Protein AF-K4A0G8-F1 (afdb_monomer_lite)

Organism: Setaria italica (NCBI:txid4555)

pLDDT: mean 72.1, std 20.85, range [24.64, 96.62]

Structure (mmCIF, N/CA/C/O backbone):
data_AF-K4A0G8-F1
#
_entry.id   AF-K4A0G8-F1
#
loop_
_atom_site.group_PDB
_atom_site.id
_atom_site.type_symbol
_atom_site.label_atom_id
_atom_site.label_alt_id
_atom_site.label_comp_id
_atom_site.label_asym_id
_atom_site.label_entity_id
_atom_site.label_seq_id
_atom_sit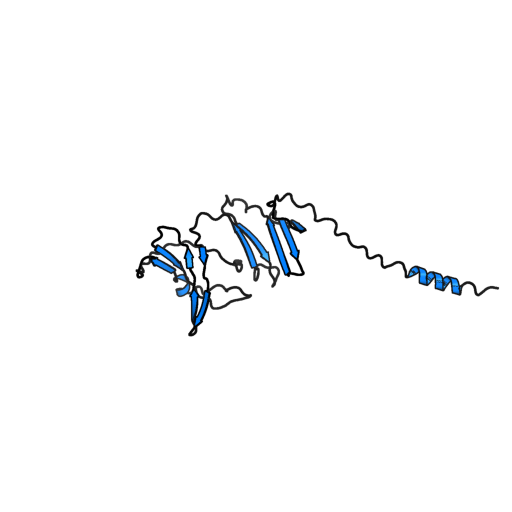e.pdbx_PDB_ins_code
_atom_site.Cartn_x
_atom_site.Cartn_y
_atom_site.Cartn_z
_atom_site.occupancy
_atom_site.B_iso_or_equiv
_atom_site.auth_seq_id
_atom_site.auth_comp_id
_atom_site.auth_asym_id
_atom_site.auth_atom_id
_atom_site.pdbx_PDB_model_num
ATOM 1 N N . MET A 1 1 ? -41.985 -62.028 53.497 1.00 41.62 1 MET A N 1
ATOM 2 C CA . MET A 1 1 ? -41.282 -62.158 52.205 1.00 41.62 1 MET A CA 1
ATOM 3 C C . MET A 1 1 ? -42.030 -61.296 51.192 1.00 41.62 1 MET A C 1
ATOM 5 O O . MET A 1 1 ? -43.176 -61.596 50.914 1.00 41.62 1 MET A O 1
ATOM 9 N N . THR A 1 2 ? -41.654 -60.037 50.952 1.00 46.12 2 THR A N 1
ATOM 10 C CA . THR A 1 2 ? -40.483 -59.527 50.198 1.00 46.12 2 THR A CA 1
ATOM 11 C C . THR A 1 2 ? -40.591 -59.761 48.693 1.00 46.12 2 THR A C 1
ATOM 13 O O . THR A 1 2 ? -40.170 -60.807 48.233 1.00 46.12 2 THR A O 1
ATOM 16 N N . GLN A 1 3 ? -41.107 -58.774 47.950 1.00 44.34 3 GLN A N 1
ATOM 17 C CA . GLN A 1 3 ? -40.590 -58.310 46.643 1.00 44.34 3 GLN A CA 1
ATOM 18 C C . GLN A 1 3 ? -41.663 -57.502 45.906 1.00 44.34 3 GLN A C 1
ATOM 20 O O . GLN A 1 3 ? -42.299 -58.022 45.015 1.00 44.34 3 GLN A O 1
ATOM 25 N N . HIS A 1 4 ? -41.861 -56.223 46.234 1.00 43.97 4 HIS A N 1
ATOM 26 C CA . HIS A 1 4 ? -42.385 -55.255 45.241 1.00 43.97 4 HIS A CA 1
ATOM 27 C C . HIS A 1 4 ? -41.923 -53.808 45.485 1.00 43.97 4 HIS A C 1
ATOM 29 O O . HIS A 1 4 ? -42.263 -52.914 44.722 1.00 43.97 4 HIS A O 1
ATOM 35 N N . ARG A 1 5 ? -41.083 -53.556 46.501 1.00 51.62 5 ARG A N 1
ATOM 36 C CA . ARG A 1 5 ? -40.577 -52.208 46.819 1.00 51.62 5 ARG A CA 1
ATOM 37 C C . ARG A 1 5 ? -39.234 -51.857 46.164 1.00 51.62 5 ARG A C 1
ATOM 39 O O . ARG A 1 5 ? -38.822 -50.709 46.236 1.00 51.62 5 ARG A O 1
ATOM 46 N N . GLY A 1 6 ? -38.563 -52.816 45.519 1.00 47.47 6 GLY A N 1
ATOM 47 C CA . GLY A 1 6 ? -37.234 -52.608 44.922 1.00 47.47 6 GLY A CA 1
ATOM 48 C C . GLY A 1 6 ? -37.245 -52.031 43.502 1.00 47.47 6 GLY A C 1
ATOM 49 O O . GLY A 1 6 ? -36.337 -51.293 43.143 1.00 47.47 6 GLY A O 1
ATOM 50 N N . ALA A 1 7 ? -38.274 -52.317 42.698 1.00 52.66 7 ALA A N 1
ATOM 51 C CA . ALA A 1 7 ? -38.277 -51.942 41.280 1.00 52.66 7 ALA A CA 1
ATOM 52 C C . ALA A 1 7 ? -38.640 -50.464 41.042 1.00 52.66 7 ALA A C 1
ATOM 54 O O . ALA A 1 7 ? -38.081 -49.824 40.155 1.00 52.66 7 ALA A O 1
ATOM 55 N N . THR A 1 8 ? -39.520 -49.885 41.863 1.00 49.72 8 THR A N 1
ATOM 56 C CA . THR A 1 8 ? -39.976 -48.493 41.697 1.00 49.72 8 THR A CA 1
ATOM 57 C C . THR A 1 8 ? -38.939 -47.466 42.165 1.00 49.72 8 THR A C 1
ATOM 59 O O . THR A 1 8 ? -38.871 -46.369 41.618 1.00 49.72 8 THR A O 1
ATOM 62 N N . LEU A 1 9 ? -38.084 -47.827 43.130 1.00 48.91 9 LEU A N 1
ATOM 63 C CA . LEU A 1 9 ? -36.983 -46.974 43.600 1.00 48.91 9 LEU A CA 1
ATOM 64 C C . LEU A 1 9 ? -35.798 -46.949 42.621 1.00 48.91 9 LEU A C 1
ATOM 66 O O . LEU A 1 9 ? -35.122 -45.929 42.514 1.00 48.91 9 LEU A O 1
ATOM 70 N N . LEU A 1 10 ? -35.572 -48.021 41.855 1.00 49.72 10 LEU A N 1
ATOM 71 C CA . LEU A 1 10 ? -34.497 -48.073 40.857 1.00 49.72 10 LEU A CA 1
ATOM 72 C C . LEU A 1 10 ? -34.813 -47.233 39.608 1.00 49.72 10 LEU A C 1
ATOM 74 O O . LEU A 1 10 ? -33.921 -46.571 39.087 1.00 49.72 10 LEU A O 1
ATOM 78 N N . LEU A 1 11 ? -36.078 -47.165 39.178 1.00 48.91 11 LEU A N 1
ATOM 79 C CA . LEU A 1 11 ? -36.490 -46.306 38.055 1.00 48.91 11 LEU A CA 1
ATOM 80 C C . LEU A 1 11 ? -36.456 -44.808 38.404 1.00 48.91 11 LEU A C 1
ATOM 82 O O . LEU A 1 11 ? -36.018 -44.004 37.584 1.00 48.91 11 LEU A O 1
ATOM 86 N N . ALA A 1 12 ? -36.828 -44.426 39.631 1.00 48.91 12 ALA A N 1
ATOM 87 C CA . ALA A 1 12 ? -36.727 -43.034 40.084 1.00 48.91 12 ALA A CA 1
ATOM 88 C C . ALA A 1 12 ? -35.265 -42.577 40.270 1.00 48.91 12 ALA A C 1
ATOM 90 O O . ALA A 1 12 ? -34.940 -41.421 40.012 1.00 48.91 12 ALA A O 1
ATOM 91 N N . SER A 1 13 ? -34.372 -43.497 40.655 1.00 49.00 13 SER A N 1
ATOM 92 C CA . SER A 1 13 ? -32.935 -43.222 40.803 1.00 49.00 13 SER A CA 1
ATOM 93 C C . SER A 1 13 ? -32.251 -43.004 39.449 1.00 49.00 13 SER A C 1
ATOM 95 O O . SER A 1 13 ? -31.423 -42.111 39.318 1.00 49.00 13 SER A O 1
ATOM 97 N N . VAL A 1 14 ? -32.628 -43.766 38.416 1.00 51.09 14 VAL A N 1
ATOM 98 C CA . VAL A 1 14 ? -32.045 -43.626 37.069 1.00 51.09 14 VAL A CA 1
ATOM 99 C C . VAL A 1 14 ? -32.525 -42.351 36.365 1.00 51.09 14 VAL A C 1
ATOM 101 O O . VAL A 1 14 ? -31.725 -41.710 35.691 1.00 51.09 14 VAL A O 1
ATOM 104 N N . LEU A 1 15 ? -33.773 -41.904 36.566 1.00 46.50 15 LEU A N 1
ATOM 105 C CA . LEU A 1 15 ? -34.248 -40.639 35.979 1.00 46.50 15 LEU A CA 1
ATOM 106 C C . LEU A 1 15 ? -33.685 -39.371 36.652 1.00 46.50 15 LEU A C 1
ATOM 108 O O . LEU A 1 15 ? -33.597 -38.340 35.991 1.00 46.50 15 LEU A O 1
ATOM 112 N N . LEU A 1 16 ? -33.255 -39.433 37.918 1.00 44.91 16 LEU A N 1
ATOM 113 C CA . LEU A 1 16 ? -32.613 -38.306 38.621 1.00 44.91 16 LEU A CA 1
ATOM 114 C C . LEU A 1 16 ? -31.095 -38.200 38.375 1.00 44.91 16 LEU A C 1
ATOM 116 O O . LEU A 1 16 ? -30.494 -37.179 38.697 1.00 44.91 16 LEU A O 1
ATOM 120 N N . LEU A 1 17 ? -30.478 -39.223 37.776 1.00 45.19 17 LEU A N 1
ATOM 121 C CA . LEU A 1 17 ? -29.054 -39.246 37.408 1.00 45.19 17 LEU A CA 1
ATOM 122 C C . LEU A 1 17 ? -28.782 -38.784 35.962 1.00 45.19 17 LEU A C 1
ATOM 124 O O . LEU A 1 17 ? -27.629 -38.572 35.599 1.00 45.19 17 LEU A O 1
ATOM 128 N N . ILE A 1 18 ? -29.822 -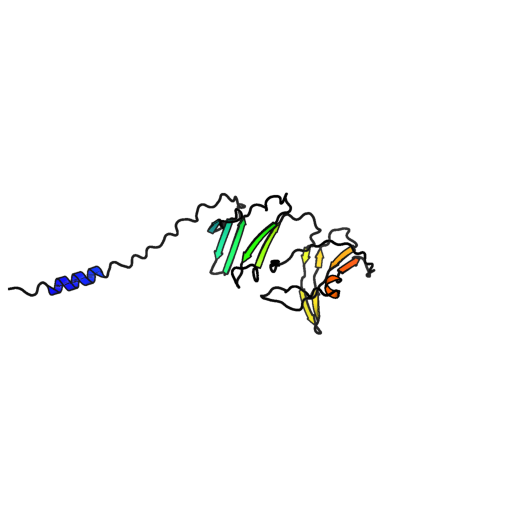38.587 35.140 1.00 48.84 18 ILE A N 1
ATOM 129 C CA . ILE A 1 18 ? -29.692 -38.125 33.741 1.00 48.84 18 ILE A CA 1
ATOM 130 C C . ILE A 1 18 ? -29.961 -36.608 33.617 1.00 48.84 18 ILE A C 1
ATOM 132 O O . ILE A 1 18 ? -29.638 -35.993 32.605 1.00 48.84 18 ILE A O 1
ATOM 136 N N . SER A 1 19 ? -30.473 -35.950 34.664 1.00 47.22 19 SER A N 1
ATOM 137 C CA . SER A 1 19 ? -30.733 -34.499 34.671 1.00 47.22 19 SER A CA 1
ATOM 138 C C . SER A 1 19 ? -29.522 -33.628 35.042 1.00 47.22 19 SER A C 1
ATOM 140 O O . SER A 1 19 ? -29.667 -32.417 35.186 1.00 47.22 19 SER A O 1
ATOM 142 N N . SER A 1 20 ? -28.328 -34.203 35.209 1.00 50.12 20 SER A N 1
ATOM 143 C CA . SER A 1 20 ? -27.148 -33.496 35.727 1.00 50.12 20 SER A CA 1
ATOM 144 C C . SER A 1 20 ? -25.956 -33.482 34.767 1.00 50.12 20 SER A C 1
ATOM 146 O O . SER A 1 20 ? -24.830 -33.719 35.197 1.00 50.12 20 SER A O 1
ATOM 148 N N . LEU A 1 21 ? -26.165 -33.203 33.473 1.00 53.59 21 LEU A N 1
ATOM 149 C CA . LEU A 1 21 ? -25.047 -32.850 32.587 1.00 53.59 21 LEU A CA 1
ATOM 150 C C . LEU A 1 21 ? -25.455 -31.988 31.383 1.00 53.59 21 LEU A C 1
ATOM 152 O O . LEU A 1 21 ? -25.216 -32.328 30.230 1.00 53.59 21 LEU A O 1
ATOM 156 N N . ALA A 1 22 ? -26.061 -30.837 31.660 1.00 51.75 22 ALA A N 1
ATOM 157 C CA . ALA A 1 22 ? -26.113 -29.735 30.700 1.00 51.75 22 ALA A CA 1
ATOM 158 C C . ALA A 1 22 ? -26.027 -28.385 31.421 1.00 51.75 22 ALA A C 1
ATOM 160 O O . ALA A 1 22 ? -26.777 -27.453 31.148 1.00 51.75 22 ALA A O 1
ATOM 161 N N . THR A 1 23 ? -25.089 -28.251 32.358 1.00 46.88 23 THR A N 1
ATOM 162 C CA . THR A 1 23 ? -24.541 -26.932 32.659 1.00 46.88 23 THR A CA 1
ATOM 163 C C . THR A 1 23 ? -23.615 -26.580 31.506 1.00 46.88 23 THR A C 1
ATOM 165 O O . THR A 1 23 ? -22.433 -26.910 31.504 1.00 46.88 23 THR A O 1
ATOM 168 N N . THR A 1 24 ? -24.155 -25.911 30.486 1.00 44.25 24 THR A N 1
ATOM 169 C CA . THR A 1 24 ? -23.336 -25.083 29.603 1.00 44.25 24 THR A CA 1
ATOM 170 C C . THR A 1 24 ? -22.635 -24.069 30.491 1.00 44.25 24 THR A C 1
ATOM 172 O O . THR A 1 24 ? -23.181 -23.013 30.813 1.00 44.25 24 THR A O 1
ATOM 175 N N . THR A 1 25 ? -21.426 -24.402 30.933 1.00 41.84 25 THR A N 1
ATOM 176 C CA . THR A 1 25 ? -20.477 -23.416 31.408 1.00 41.84 25 THR A CA 1
ATOM 177 C C . THR A 1 25 ? -20.258 -22.498 30.224 1.00 41.84 25 THR A C 1
ATOM 179 O O . THR A 1 25 ? -19.531 -22.829 29.286 1.00 41.84 25 THR A O 1
ATOM 182 N N . ARG A 1 26 ? -20.936 -21.348 30.229 1.00 47.78 26 ARG A N 1
ATOM 183 C CA . ARG A 1 26 ? -20.477 -20.202 29.464 1.00 47.78 26 ARG A CA 1
ATOM 184 C C . ARG A 1 26 ? -19.062 -19.992 29.970 1.00 47.78 26 ARG A C 1
ATOM 186 O O . ARG A 1 26 ? -18.886 -19.538 31.099 1.00 47.78 26 ARG A O 1
ATOM 193 N N . ALA A 1 27 ? -18.070 -20.402 29.183 1.00 41.34 27 ALA A N 1
ATOM 194 C CA . ALA A 1 27 ? -16.737 -19.875 29.344 1.00 41.34 27 ALA A CA 1
ATOM 195 C C . ALA A 1 27 ? -16.937 -18.365 29.248 1.00 41.34 27 ALA A C 1
ATOM 197 O O . ALA A 1 27 ? -17.187 -17.815 28.176 1.00 41.34 27 ALA A O 1
ATOM 198 N N . ALA A 1 28 ? -16.969 -17.695 30.398 1.00 45.66 28 ALA A N 1
ATOM 199 C CA . ALA A 1 28 ? -16.603 -16.307 30.418 1.00 45.66 28 ALA A CA 1
ATOM 200 C C . ALA A 1 28 ? -15.202 -16.335 29.818 1.00 45.66 28 ALA A C 1
ATOM 202 O O . ALA A 1 28 ? -14.300 -16.906 30.431 1.00 45.66 28 ALA A O 1
ATOM 203 N N . MET A 1 29 ? -15.052 -15.846 28.581 1.00 45.66 29 MET A N 1
ATOM 204 C CA . MET A 1 29 ? -13.740 -15.454 28.099 1.00 45.66 29 MET A CA 1
ATOM 205 C C . MET A 1 29 ? -13.212 -14.531 29.187 1.00 45.66 29 MET A C 1
ATOM 207 O O . MET A 1 29 ? -13.693 -13.410 29.362 1.00 45.66 29 MET A O 1
ATOM 211 N N . THR A 1 30 ? -12.310 -15.069 30.000 1.00 37.50 30 THR A N 1
ATOM 212 C CA . THR A 1 30 ? -11.507 -14.287 30.914 1.00 37.50 30 THR A CA 1
ATOM 213 C C . THR A 1 30 ? -10.883 -13.190 30.076 1.00 37.50 30 THR A C 1
ATOM 215 O O . THR A 1 30 ? -10.420 -13.454 28.964 1.00 37.50 30 THR A O 1
ATOM 218 N N . ALA A 1 31 ? -11.021 -11.978 30.604 1.00 45.03 31 ALA A N 1
ATOM 219 C CA . ALA A 1 31 ? -10.717 -10.696 30.001 1.00 45.03 31 ALA A CA 1
ATOM 220 C C . ALA A 1 31 ? -9.565 -10.739 28.996 1.00 45.03 31 ALA A C 1
ATOM 222 O O . ALA A 1 31 ? -8.571 -11.433 29.216 1.00 45.03 31 ALA A O 1
ATOM 223 N N . ALA A 1 32 ? -9.707 -9.933 27.937 1.00 48.88 32 ALA A N 1
ATOM 224 C CA . ALA A 1 32 ? -8.598 -9.466 27.120 1.00 48.88 32 ALA A CA 1
ATOM 225 C C . ALA A 1 32 ? -7.356 -9.333 28.010 1.00 48.88 32 ALA A C 1
ATOM 227 O O . ALA A 1 32 ? -7.368 -8.550 28.964 1.00 48.88 32 ALA A O 1
ATOM 228 N N . GLY A 1 33 ? -6.362 -10.198 27.769 1.00 45.84 33 GLY A N 1
ATOM 229 C CA . GLY A 1 33 ? -5.115 -10.183 28.520 1.00 45.84 33 GLY A CA 1
ATOM 230 C C . GLY A 1 33 ? -4.612 -8.751 28.545 1.00 45.84 33 GLY A C 1
ATOM 231 O O . GLY A 1 33 ? -4.709 -8.085 27.512 1.00 45.84 33 GLY A O 1
ATOM 232 N N . SER A 1 34 ? -4.203 -8.287 29.733 1.00 48.53 34 SER A N 1
ATOM 233 C CA . SER A 1 34 ? -3.836 -6.899 30.012 1.00 48.53 34 SER A CA 1
ATOM 234 C C . SER A 1 34 ? -3.261 -6.243 28.772 1.00 48.53 34 SER A C 1
ATOM 236 O O . SER A 1 34 ? -2.190 -6.638 28.306 1.00 48.53 34 SER A O 1
ATOM 238 N N . TYR A 1 35 ? -4.035 -5.306 28.219 1.00 55.94 35 TYR A N 1
ATOM 239 C CA . TYR A 1 35 ? -3.617 -4.475 27.108 1.00 55.94 35 TYR A CA 1
ATOM 240 C C . TYR A 1 35 ? -2.235 -3.955 27.482 1.00 55.94 35 TYR A C 1
ATOM 242 O O . TYR A 1 35 ? -2.082 -3.301 28.513 1.00 55.94 35 TYR A O 1
ATOM 250 N N . THR A 1 36 ? -1.219 -4.315 26.702 1.00 56.56 36 THR A N 1
ATOM 251 C CA . THR A 1 36 ? 0.049 -3.599 26.763 1.00 56.56 36 THR A CA 1
ATOM 252 C C . THR A 1 36 ? -0.284 -2.110 26.678 1.00 56.56 36 THR A C 1
ATOM 254 O O . THR A 1 36 ? -1.214 -1.738 25.958 1.00 56.56 36 THR A O 1
ATOM 257 N N . ASP A 1 37 ? 0.415 -1.280 27.455 1.00 62.03 37 ASP A N 1
ATOM 258 C CA . ASP A 1 37 ? 0.216 0.175 27.606 1.00 62.03 37 ASP A CA 1
ATOM 259 C C . ASP A 1 37 ? 0.460 0.980 26.305 1.00 62.03 37 ASP A C 1
ATOM 261 O O . ASP A 1 37 ? 0.921 2.124 26.316 1.00 62.03 37 ASP A O 1
ATOM 265 N N . ASP A 1 38 ? 0.167 0.394 25.148 1.00 71.62 38 ASP A N 1
ATOM 266 C CA . ASP A 1 38 ? 0.170 1.042 23.856 1.00 71.62 38 ASP A CA 1
ATOM 267 C C . ASP A 1 38 ? -0.912 2.126 23.871 1.00 71.62 38 ASP A C 1
ATOM 269 O O . ASP A 1 38 ? -2.107 1.892 23.665 1.00 71.62 38 ASP A O 1
ATOM 273 N N . LYS A 1 39 ? -0.480 3.357 24.162 1.00 80.69 39 LYS A N 1
ATOM 274 C CA . LYS A 1 39 ? -1.339 4.539 24.191 1.00 80.69 39 LYS A CA 1
ATOM 275 C C . LYS A 1 39 ? -1.739 4.918 22.767 1.00 80.69 39 LYS A C 1
ATOM 277 O O . LYS A 1 39 ? -1.126 5.777 22.130 1.00 80.69 39 LYS A O 1
ATOM 282 N N . LEU A 1 40 ? -2.782 4.265 22.269 1.00 84.69 40 LEU A N 1
ATOM 283 C CA . LEU A 1 40 ? -3.388 4.589 20.985 1.00 84.69 40 LEU A CA 1
ATOM 284 C C . LEU A 1 40 ? -4.113 5.952 21.046 1.00 84.69 40 LEU A C 1
ATOM 286 O O . LEU A 1 40 ? -4.537 6.389 22.121 1.00 84.69 40 LEU A O 1
ATOM 290 N N . PRO A 1 41 ? -4.267 6.655 19.906 1.00 86.44 41 PRO A N 1
ATOM 291 C CA . PRO A 1 41 ? -5.054 7.885 19.840 1.00 86.44 41 PRO A CA 1
ATOM 292 C C . PRO A 1 41 ? -6.488 7.687 20.352 1.00 86.44 41 PRO A C 1
ATOM 294 O O . PRO A 1 41 ? -7.078 6.627 20.156 1.00 86.44 41 PRO A O 1
ATOM 297 N N . ALA A 1 42 ? -7.086 8.728 20.941 1.00 78.19 42 ALA A N 1
ATOM 298 C CA . ALA A 1 42 ? -8.385 8.647 21.625 1.00 78.19 42 ALA A CA 1
ATOM 299 C C . ALA A 1 42 ? -9.551 8.117 20.760 1.00 78.19 42 ALA A C 1
ATOM 301 O O . ALA A 1 42 ? -10.527 7.600 21.291 1.00 78.19 42 ALA A O 1
ATOM 302 N N . ASN A 1 43 ? -9.457 8.220 19.433 1.00 82.38 43 ASN A N 1
ATOM 303 C CA . ASN A 1 43 ? -10.456 7.732 18.479 1.00 82.38 43 ASN A CA 1
ATOM 304 C C . ASN A 1 43 ? -10.144 6.336 17.900 1.00 82.38 43 ASN A C 1
ATOM 306 O O . ASN A 1 43 ? -10.717 5.953 16.881 1.00 82.38 43 ASN A O 1
ATOM 310 N N . ARG A 1 44 ? -9.206 5.591 18.494 1.00 86.00 44 ARG A N 1
ATOM 311 C CA . ARG A 1 44 ? -8.774 4.262 18.038 1.00 86.00 44 ARG A CA 1
ATOM 312 C C . ARG A 1 44 ? -8.893 3.251 19.179 1.00 86.00 44 ARG A C 1
ATOM 314 O O . ARG A 1 44 ? -7.904 2.920 19.824 1.00 86.00 44 ARG A O 1
ATOM 321 N N . SER A 1 45 ? -10.110 2.765 19.413 1.00 88.56 45 SER A N 1
ATOM 322 C CA . SER A 1 45 ? -10.400 1.687 20.363 1.00 88.56 45 SER A CA 1
ATOM 323 C C . SER A 1 45 ? -10.717 0.377 19.640 1.00 88.56 45 SER A C 1
ATOM 325 O O . SER A 1 45 ? -11.287 0.372 18.547 1.00 88.56 45 SER A O 1
ATOM 327 N N . TYR A 1 46 ? -10.335 -0.741 20.258 1.00 92.00 46 TYR A N 1
ATOM 328 C CA . TYR A 1 46 ? -10.484 -2.079 19.691 1.00 92.00 46 TYR A CA 1
ATOM 329 C C . TYR A 1 46 ? -10.967 -3.069 20.755 1.00 92.00 46 TYR A C 1
ATOM 331 O O . TYR A 1 46 ? -10.599 -2.951 21.923 1.00 92.00 46 TYR A O 1
ATOM 339 N N . ALA A 1 47 ? -11.789 -4.040 20.354 1.00 92.75 47 ALA A N 1
ATOM 340 C CA . ALA A 1 47 ? -12.380 -5.029 21.255 1.00 92.75 47 ALA A CA 1
ATOM 341 C C . ALA A 1 47 ? -11.350 -6.044 21.773 1.00 92.75 47 ALA A C 1
ATOM 343 O O . ALA A 1 47 ? -11.466 -6.535 22.894 1.00 92.75 47 ALA A O 1
ATOM 344 N N . HIS A 1 48 ? -10.329 -6.337 20.970 1.00 91.69 48 HIS A N 1
ATOM 345 C CA . HIS A 1 48 ? -9.316 -7.342 21.259 1.00 91.69 48 HIS A CA 1
ATOM 346 C C . HIS A 1 48 ? -7.905 -6.766 21.141 1.00 91.69 48 HIS A C 1
ATOM 348 O O . HIS A 1 48 ? -7.661 -5.815 20.393 1.00 91.69 48 HIS A O 1
ATOM 354 N N . CYS A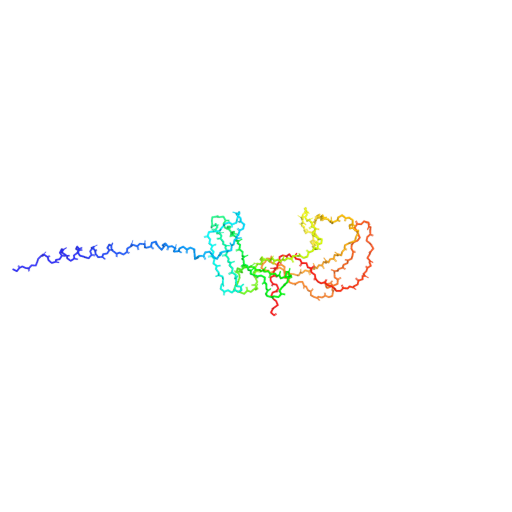 1 49 ? -6.980 -7.366 21.887 1.00 91.06 49 CYS A N 1
ATOM 355 C CA . CYS A 1 49 ? -5.559 -7.055 21.874 1.00 91.06 49 CYS A CA 1
ATOM 356 C C . CYS A 1 49 ? -4.751 -8.318 22.196 1.00 91.06 49 CYS A C 1
ATOM 358 O O . CYS A 1 49 ? -5.190 -9.130 23.014 1.00 91.06 49 CYS A O 1
ATOM 360 N N . ALA A 1 50 ? -3.589 -8.482 21.565 1.00 91.94 50 ALA A N 1
ATOM 361 C CA . ALA A 1 50 ? -2.632 -9.532 21.891 1.00 91.94 50 ALA A CA 1
ATOM 362 C C . ALA A 1 50 ? -1.199 -9.128 21.516 1.00 91.94 50 ALA A C 1
ATOM 364 O O . ALA A 1 50 ? -0.954 -8.607 20.426 1.00 91.94 50 ALA A O 1
ATOM 365 N N . ALA A 1 51 ? -0.238 -9.452 22.384 1.00 91.25 51 ALA A N 1
ATOM 366 C CA . ALA A 1 51 ? 1.175 -9.452 22.022 1.00 91.25 51 ALA A CA 1
ATOM 367 C C .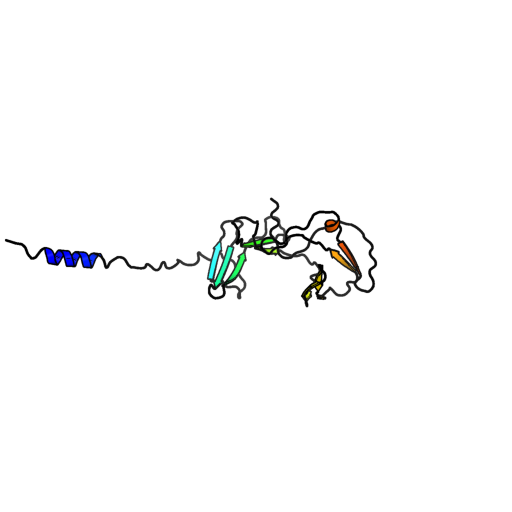 ALA A 1 51 ? 1.475 -10.658 21.113 1.00 91.25 51 ALA A C 1
ATOM 369 O O . ALA A 1 51 ? 1.103 -11.785 21.440 1.00 91.25 51 ALA A O 1
ATOM 370 N N . LEU A 1 52 ? 2.180 -10.456 19.995 1.00 90.12 52 LEU A N 1
ATOM 371 C CA . LEU A 1 52 ? 2.462 -11.530 19.023 1.00 90.12 52 LEU A CA 1
ATOM 372 C C . LEU A 1 52 ? 3.737 -12.334 19.351 1.00 90.12 52 LEU A C 1
ATOM 374 O O . LEU A 1 52 ? 4.199 -13.148 18.555 1.00 90.12 52 LEU A O 1
ATOM 378 N N . GLY A 1 53 ? 4.346 -12.095 20.517 1.00 87.81 53 GLY A N 1
ATOM 379 C CA . GLY A 1 53 ? 5.471 -12.875 21.053 1.00 87.81 53 GLY A CA 1
ATOM 380 C C . GLY A 1 53 ? 6.829 -12.657 20.373 1.00 87.81 53 GLY A C 1
ATOM 381 O O . GLY A 1 53 ? 7.839 -13.179 20.850 1.00 87.81 53 GLY A O 1
ATOM 382 N N . LYS A 1 54 ? 6.891 -11.884 19.282 1.00 89.00 54 LYS A N 1
ATOM 383 C CA . LYS A 1 54 ? 8.127 -11.534 18.564 1.00 89.00 54 LYS A CA 1
ATOM 384 C C . LYS A 1 54 ? 8.198 -10.037 18.286 1.00 89.00 54 LYS A C 1
ATOM 386 O O . LYS A 1 54 ? 7.177 -9.365 18.168 1.00 89.00 54 LYS A O 1
ATOM 391 N N . LEU A 1 55 ? 9.429 -9.533 18.178 1.00 90.56 55 LEU A N 1
ATOM 392 C CA . LEU A 1 55 ? 9.748 -8.158 17.770 1.00 90.56 55 LEU A CA 1
ATOM 393 C C . LEU A 1 55 ? 9.109 -7.055 18.639 1.00 90.56 55 LEU A C 1
ATOM 395 O O . LEU A 1 55 ? 9.021 -5.918 18.196 1.00 90.56 55 LEU A O 1
ATOM 399 N N . GLY A 1 56 ? 8.664 -7.377 19.861 1.00 89.56 56 GLY A N 1
ATOM 400 C CA . GLY A 1 56 ? 7.954 -6.429 20.727 1.00 89.56 56 GLY A CA 1
ATOM 401 C C . GLY A 1 56 ? 6.650 -5.921 20.107 1.00 89.56 56 GLY A C 1
ATOM 402 O O . GLY A 1 56 ? 6.356 -4.737 20.211 1.00 89.56 56 GLY A O 1
ATOM 403 N N . THR A 1 57 ? 5.925 -6.789 19.394 1.00 92.19 57 THR A N 1
ATOM 404 C CA . THR A 1 57 ? 4.748 -6.395 18.608 1.00 92.19 57 THR A CA 1
ATOM 405 C C . THR A 1 57 ? 3.430 -6.699 19.306 1.00 92.19 57 THR A C 1
ATOM 407 O O . THR A 1 57 ? 3.269 -7.754 19.930 1.00 92.19 57 THR A O 1
ATOM 410 N N . THR A 1 58 ? 2.468 -5.801 19.110 1.00 93.75 58 THR A N 1
ATOM 411 C CA . THR A 1 58 ? 1.091 -5.913 19.596 1.00 93.75 58 THR A CA 1
ATOM 412 C C . THR A 1 58 ? 0.124 -5.762 18.427 1.00 93.75 58 THR A C 1
ATOM 414 O O . THR A 1 58 ? 0.311 -4.912 17.553 1.00 93.75 58 THR A O 1
ATOM 417 N N . LEU A 1 59 ? -0.935 -6.569 18.405 1.00 94.69 59 LEU A N 1
ATOM 418 C CA . LEU A 1 59 ? -2.063 -6.400 17.497 1.00 94.69 59 LEU A CA 1
ATOM 419 C C . LEU A 1 59 ? -3.319 -6.069 18.298 1.00 94.69 59 LEU A C 1
ATOM 421 O O . LEU A 1 59 ? -3.707 -6.823 19.184 1.00 94.69 59 LEU A O 1
ATOM 425 N N . HIS A 1 60 ? -3.981 -4.977 17.933 1.00 94.50 60 HIS A N 1
ATOM 426 C CA . HIS A 1 60 ? -5.310 -4.607 18.406 1.00 94.50 60 HIS A CA 1
ATOM 427 C C . HIS A 1 60 ? -6.300 -4.770 17.257 1.00 94.50 60 HIS A C 1
ATOM 429 O O . HIS A 1 60 ? -5.991 -4.369 16.133 1.00 94.50 60 HIS A O 1
ATOM 435 N N . TRP A 1 61 ? -7.482 -5.333 17.506 1.00 95.50 61 TRP A N 1
ATOM 436 C CA . TRP A 1 61 ? -8.490 -5.487 16.458 1.00 95.50 61 TRP A CA 1
ATOM 437 C C . TRP A 1 61 ? -9.930 -5.548 16.974 1.00 95.50 61 TRP A C 1
ATOM 439 O O . TRP A 1 61 ? -10.208 -5.917 18.114 1.00 95.50 61 TRP A O 1
ATOM 449 N N . THR A 1 62 ? -10.858 -5.211 16.087 1.00 95.62 62 THR A N 1
ATOM 450 C CA . THR A 1 62 ? -12.295 -5.463 16.208 1.00 95.62 62 THR A CA 1
ATOM 451 C C . THR A 1 62 ? -12.750 -6.055 14.888 1.00 95.62 62 THR A C 1
ATOM 453 O O . THR A 1 62 ? -12.465 -5.485 13.834 1.00 95.62 62 THR A O 1
ATOM 456 N N . TYR A 1 63 ? -13.457 -7.179 14.933 1.00 96.62 63 TYR A N 1
ATOM 457 C CA . TYR A 1 63 ? -14.054 -7.779 13.748 1.00 96.62 63 TYR A CA 1
ATOM 458 C C . TYR A 1 63 ? -15.573 -7.765 13.874 1.00 96.62 63 TYR A C 1
ATOM 460 O O . TYR A 1 63 ? -16.123 -8.314 14.829 1.00 96.62 63 TYR A O 1
ATOM 468 N N . ASP A 1 64 ? -16.242 -7.139 12.912 1.00 95.44 64 ASP A N 1
ATOM 469 C CA . ASP A 1 64 ? -17.687 -7.238 12.760 1.00 95.44 64 ASP A CA 1
ATOM 470 C C . ASP A 1 64 ? -18.012 -8.319 11.725 1.00 95.44 64 ASP A C 1
ATOM 472 O O . ASP A 1 64 ? -17.871 -8.118 10.519 1.00 95.44 64 ASP A O 1
ATOM 476 N N . ALA A 1 65 ? -18.476 -9.473 12.207 1.00 96.06 65 ALA A N 1
ATOM 477 C CA . ALA A 1 65 ? -18.844 -10.600 11.357 1.00 96.06 65 ALA A CA 1
ATOM 478 C C . ALA A 1 65 ? -20.061 -10.317 10.458 1.00 96.06 65 ALA A C 1
ATOM 480 O O . ALA A 1 65 ? -20.207 -10.965 9.426 1.00 96.06 65 ALA A O 1
ATOM 481 N N . LYS A 1 66 ? -20.934 -9.362 10.813 1.00 96.44 66 LYS A N 1
ATOM 482 C CA . LYS A 1 66 ? -22.124 -9.036 10.008 1.00 96.44 66 LYS A CA 1
ATOM 483 C C . LYS A 1 66 ? -21.761 -8.254 8.752 1.00 96.44 66 LYS A C 1
ATOM 485 O O . LYS A 1 66 ? -22.376 -8.452 7.711 1.00 96.44 66 LYS A O 1
ATOM 490 N N . THR A 1 67 ? -20.781 -7.362 8.863 1.00 95.94 67 THR A N 1
ATOM 491 C CA . THR A 1 67 ? -20.299 -6.517 7.759 1.00 95.94 67 THR A CA 1
ATOM 492 C C . THR A 1 67 ? -18.987 -7.017 7.155 1.00 95.94 67 THR A C 1
ATOM 494 O O . THR A 1 67 ? -18.484 -6.420 6.207 1.00 95.94 67 THR A O 1
ATOM 497 N N . ALA A 1 68 ? -18.439 -8.114 7.689 1.00 94.69 68 ALA A N 1
ATOM 498 C CA . ALA A 1 68 ? -17.132 -8.668 7.347 1.00 94.69 68 ALA A CA 1
ATOM 499 C C . ALA A 1 68 ? -15.986 -7.640 7.446 1.00 94.69 68 ALA A C 1
ATOM 501 O O . ALA A 1 68 ? -15.007 -7.715 6.703 1.00 94.69 68 ALA A O 1
ATOM 502 N N . LEU A 1 69 ? -16.088 -6.689 8.380 1.00 95.38 69 LEU A N 1
ATOM 503 C CA . LEU A 1 69 ? -15.131 -5.596 8.514 1.00 95.38 69 LEU A CA 1
ATOM 504 C C . LEU A 1 69 ? -14.146 -5.850 9.660 1.00 95.38 69 LEU A C 1
ATOM 506 O O . LEU A 1 69 ? -14.533 -5.939 10.826 1.00 95.38 69 LEU A O 1
ATOM 510 N N . LEU A 1 70 ? -12.853 -5.910 9.327 1.00 94.56 70 LEU A N 1
ATOM 511 C CA . LEU A 1 70 ? -11.754 -5.946 10.291 1.00 94.56 70 LEU A CA 1
ATOM 512 C C . LEU A 1 70 ? -11.172 -4.539 10.476 1.00 94.56 70 LEU A C 1
ATOM 514 O O . LEU A 1 70 ? -10.573 -3.978 9.561 1.00 94.56 70 LEU A O 1
ATOM 518 N N . SER A 1 71 ? -11.313 -3.987 11.677 1.00 93.50 71 SER A N 1
ATOM 519 C CA . SER A 1 71 ? -10.602 -2.779 12.111 1.00 93.50 71 SER A CA 1
ATOM 520 C C . SER A 1 71 ? -9.405 -3.188 12.959 1.00 93.50 71 SER A C 1
ATOM 522 O O . SER A 1 71 ? -9.575 -3.987 13.875 1.00 93.50 71 SER A O 1
ATOM 524 N N . LEU A 1 72 ? -8.211 -2.649 12.695 1.00 95.12 72 LEU A N 1
ATOM 525 C CA . LEU A 1 72 ? -6.997 -3.049 13.413 1.00 95.12 72 LEU A CA 1
ATOM 526 C C . LEU A 1 72 ? -5.997 -1.912 13.646 1.00 95.12 72 LEU A C 1
ATOM 528 O O . LEU A 1 72 ? -5.944 -0.945 12.884 1.00 95.12 72 LEU A O 1
ATOM 532 N N . ALA A 1 73 ? -5.151 -2.091 14.660 1.00 93.38 73 ALA A N 1
ATOM 533 C CA . ALA A 1 73 ? -3.897 -1.373 14.850 1.00 93.38 73 ALA A CA 1
ATOM 534 C C . ALA A 1 73 ? -2.774 -2.366 15.167 1.00 93.38 73 ALA A C 1
ATOM 536 O O . ALA A 1 73 ? -2.856 -3.126 16.128 1.00 93.38 73 ALA A O 1
ATOM 537 N N . PHE A 1 74 ? -1.717 -2.339 14.362 1.00 93.88 74 PHE A N 1
ATOM 538 C CA . PHE A 1 74 ? -0.485 -3.073 14.624 1.00 93.88 74 PHE A CA 1
ATOM 539 C C . PHE A 1 74 ? 0.559 -2.118 15.201 1.00 93.88 74 PHE A C 1
ATOM 541 O O . PHE A 1 74 ? 0.814 -1.059 14.621 1.00 93.88 74 PHE A O 1
ATOM 548 N N . VAL A 1 75 ? 1.149 -2.491 16.332 1.00 92.56 75 VAL A N 1
ATOM 549 C CA . VAL A 1 75 ? 2.152 -1.705 17.053 1.00 92.56 75 VAL A CA 1
ATOM 550 C C . VAL A 1 75 ? 3.457 -2.487 17.078 1.00 92.56 75 VAL A C 1
ATOM 552 O O . VAL A 1 75 ? 3.474 -3.676 17.388 1.00 92.56 75 VAL A O 1
ATOM 555 N N . ALA A 1 76 ? 4.550 -1.818 16.723 1.00 90.81 76 ALA A N 1
ATOM 556 C CA . ALA A 1 76 ? 5.884 -2.399 16.689 1.00 90.81 76 ALA A CA 1
ATOM 557 C C . ALA A 1 76 ? 6.935 -1.312 16.969 1.00 90.81 76 ALA A C 1
ATOM 559 O O . ALA A 1 76 ? 6.803 -0.202 16.434 1.00 90.81 76 ALA A O 1
ATOM 560 N N . PRO A 1 77 ? 7.995 -1.596 17.748 1.00 86.94 77 PRO A N 1
ATOM 561 C CA . PRO A 1 77 ? 9.154 -0.720 17.807 1.00 86.94 77 PRO A CA 1
ATOM 562 C C . PRO A 1 77 ? 9.833 -0.653 16.426 1.00 86.94 77 PRO A C 1
ATOM 564 O O . PRO A 1 77 ? 9.830 -1.642 15.685 1.00 86.94 77 PRO A O 1
ATOM 567 N N . PRO A 1 78 ? 10.454 0.483 16.057 1.00 79.12 78 PRO A N 1
ATOM 568 C CA . PRO A 1 78 ? 11.334 0.527 14.897 1.00 79.12 78 PRO A CA 1
ATOM 569 C C . PRO A 1 78 ? 12.450 -0.515 15.024 1.00 79.12 78 PRO A C 1
ATOM 571 O O . PRO A 1 78 ? 12.917 -0.799 16.129 1.00 79.12 78 PRO A O 1
ATOM 574 N N . ALA A 1 79 ? 12.920 -1.044 13.893 1.00 83.69 79 ALA A N 1
ATOM 575 C CA . ALA A 1 79 ? 14.050 -1.967 13.894 1.00 83.69 79 ALA A CA 1
ATOM 576 C C . ALA A 1 79 ? 15.276 -1.347 14.612 1.00 83.69 79 ALA A C 1
ATOM 578 O O . ALA A 1 79 ? 15.555 -0.155 14.423 1.00 83.69 79 ALA A O 1
ATOM 579 N N . PRO A 1 80 ? 16.027 -2.118 15.424 1.00 81.50 80 PRO A N 1
ATOM 580 C CA . PRO A 1 80 ? 17.241 -1.626 16.068 1.00 81.50 80 PRO A CA 1
ATOM 581 C C . PRO A 1 80 ? 18.212 -1.003 15.056 1.00 81.50 80 PRO A C 1
ATOM 583 O O . PRO A 1 80 ? 18.441 -1.556 13.984 1.00 81.50 80 PRO A O 1
ATOM 586 N N . GLY A 1 81 ? 18.763 0.170 15.381 1.00 79.19 81 GLY A N 1
ATOM 587 C CA . GLY A 1 81 ? 19.685 0.899 14.499 1.00 79.19 81 GLY A CA 1
ATOM 588 C C . GLY A 1 81 ? 19.023 1.653 13.339 1.00 79.19 81 GLY A C 1
ATOM 589 O O . GLY A 1 81 ? 19.717 2.314 12.571 1.00 79.19 81 GLY A O 1
ATOM 590 N N . ALA A 1 82 ? 17.693 1.621 13.220 1.00 73.69 82 ALA A N 1
ATOM 591 C CA . ALA A 1 82 ? 16.997 2.267 12.114 1.00 73.69 82 ALA A CA 1
ATOM 592 C C . ALA A 1 82 ? 17.065 3.804 12.119 1.00 73.69 82 ALA A C 1
ATOM 594 O O . ALA A 1 82 ? 16.716 4.399 11.112 1.00 73.69 82 ALA A O 1
ATOM 595 N N . ASN A 1 83 ? 17.452 4.472 13.215 1.00 73.00 83 ASN A N 1
ATOM 596 C CA . ASN A 1 83 ? 17.678 5.931 13.280 1.00 73.00 83 ASN A CA 1
ATOM 597 C C . ASN A 1 83 ? 16.597 6.802 12.590 1.00 73.00 83 ASN A C 1
ATOM 599 O O . ASN A 1 83 ? 16.884 7.852 12.018 1.00 73.00 83 ASN A O 1
ATOM 603 N N . GLY A 1 84 ? 15.332 6.368 12.627 1.00 69.31 84 GLY A N 1
ATOM 604 C CA . GLY A 1 84 ? 14.210 7.066 11.992 1.00 69.31 84 GLY A CA 1
ATOM 605 C C . GLY A 1 84 ? 13.992 6.797 10.495 1.00 69.31 84 GLY A C 1
ATOM 606 O O . GLY A 1 84 ? 13.155 7.474 9.909 1.00 69.31 84 GLY A O 1
ATOM 607 N N . THR A 1 85 ? 14.677 5.829 9.881 1.00 72.50 85 THR A N 1
ATOM 608 C CA . THR A 1 85 ? 14.483 5.384 8.482 1.00 72.50 85 THR A CA 1
ATOM 609 C C . THR A 1 85 ? 13.898 3.970 8.366 1.00 72.50 85 THR A C 1
ATOM 611 O O . THR A 1 85 ? 13.740 3.442 7.267 1.00 72.50 85 THR A O 1
ATOM 614 N N . GLY A 1 86 ? 13.562 3.353 9.500 1.00 79.06 86 GLY A N 1
ATOM 615 C CA . GLY A 1 86 ? 12.996 2.008 9.565 1.00 79.06 86 GLY A CA 1
ATOM 616 C C . GLY A 1 86 ? 11.542 1.930 9.116 1.00 79.06 86 GLY A C 1
ATOM 617 O O . GLY A 1 86 ? 10.843 2.939 8.982 1.00 79.06 86 GLY A O 1
ATOM 618 N N . TRP A 1 87 ? 11.087 0.697 8.934 1.00 84.25 87 TRP A N 1
ATOM 619 C CA . TRP A 1 87 ? 9.731 0.352 8.536 1.00 84.25 87 TRP A CA 1
ATOM 620 C C . TRP A 1 87 ? 9.180 -0.761 9.428 1.00 84.25 87 TRP A C 1
ATOM 622 O O . TRP A 1 87 ? 9.934 -1.501 10.057 1.00 84.25 87 TRP A O 1
ATOM 632 N N . VAL A 1 88 ? 7.857 -0.861 9.479 1.00 89.00 88 VAL A N 1
ATOM 633 C CA . VAL A 1 88 ? 7.111 -1.930 10.146 1.00 89.00 88 VAL A CA 1
ATOM 634 C C . VAL A 1 88 ? 6.014 -2.411 9.204 1.00 89.00 88 VAL A C 1
ATOM 636 O O . VAL A 1 88 ? 5.492 -1.629 8.405 1.00 89.00 88 VAL A O 1
ATOM 639 N N . SER A 1 89 ? 5.665 -3.693 9.273 1.00 90.94 89 SER A N 1
ATOM 640 C CA . SER A 1 89 ? 4.604 -4.261 8.442 1.00 90.94 89 SER A CA 1
ATOM 641 C C . SER A 1 89 ? 3.777 -5.295 9.183 1.00 90.94 89 SER A C 1
ATOM 643 O O . SER A 1 89 ? 4.308 -6.041 10.002 1.00 90.94 89 SER A O 1
ATOM 645 N N . TRP A 1 90 ? 2.510 -5.399 8.801 1.00 93.94 90 TRP A N 1
ATOM 646 C CA . TRP A 1 90 ? 1.596 -6.460 9.207 1.00 93.94 90 TRP A CA 1
ATOM 647 C C . TRP A 1 90 ? 0.857 -6.986 7.980 1.00 93.94 90 TRP A C 1
ATOM 649 O O . TRP A 1 90 ? 0.611 -6.223 7.048 1.00 93.94 90 TRP A O 1
ATOM 659 N N . ALA A 1 91 ? 0.520 -8.272 7.951 1.00 91.12 91 ALA A N 1
ATOM 660 C CA . ALA A 1 91 ? -0.061 -8.895 6.771 1.00 91.12 91 ALA A CA 1
ATOM 661 C C . ALA A 1 91 ? -1.048 -10.010 7.108 1.00 91.12 91 ALA A C 1
ATOM 663 O O . ALA A 1 91 ? -0.930 -10.657 8.147 1.00 91.12 91 ALA A O 1
ATOM 664 N N . LEU A 1 92 ? -1.966 -10.266 6.176 1.00 91.81 92 LEU A N 1
ATOM 665 C CA . LEU A 1 92 ? -2.803 -11.465 6.146 1.00 91.81 92 LEU A CA 1
ATOM 666 C C . LEU A 1 92 ? -2.441 -12.299 4.925 1.00 91.81 92 LEU A C 1
ATOM 668 O O . LEU A 1 92 ? -2.247 -11.747 3.846 1.00 91.81 92 LEU A O 1
ATOM 672 N N . ASN A 1 93 ? -2.400 -13.619 5.075 1.00 89.62 93 ASN A N 1
ATOM 673 C CA . ASN A 1 93 ? -2.210 -14.530 3.956 1.00 89.62 93 ASN A CA 1
ATOM 674 C C . ASN A 1 93 ? -3.392 -15.509 3.871 1.00 89.62 93 ASN A C 1
ATOM 676 O O . ASN A 1 93 ? -3.523 -16.374 4.735 1.00 89.62 93 ASN A O 1
ATOM 680 N N . PRO A 1 94 ? -4.261 -15.390 2.853 1.00 87.06 94 PRO A N 1
ATOM 681 C CA . PRO A 1 94 ? -5.380 -16.310 2.671 1.00 87.06 94 PRO A CA 1
ATOM 682 C C . PRO A 1 94 ? -4.967 -17.669 2.079 1.00 87.06 94 PRO A C 1
ATOM 684 O O . PRO A 1 94 ? -5.787 -18.579 2.032 1.00 87.06 94 PRO A O 1
ATOM 687 N N . THR A 1 95 ? -3.723 -17.811 1.608 1.00 85.88 95 THR A N 1
ATOM 688 C CA . THR A 1 95 ? -3.240 -18.981 0.848 1.00 85.88 95 THR A CA 1
ATOM 689 C C . THR A 1 95 ? -2.206 -19.836 1.588 1.00 85.88 95 THR A C 1
ATOM 691 O O . THR A 1 95 ? -1.859 -20.913 1.108 1.00 85.88 95 THR A O 1
ATOM 694 N N . GLY A 1 96 ? -1.713 -19.394 2.749 1.00 86.62 96 GLY A N 1
ATOM 695 C CA . GLY A 1 96 ? -0.705 -20.119 3.527 1.00 86.62 96 GLY A CA 1
ATOM 696 C C . GLY A 1 96 ? -0.217 -19.354 4.759 1.00 86.62 96 GLY A C 1
ATOM 697 O O . GLY A 1 96 ? -0.727 -18.286 5.079 1.00 86.62 96 GLY A O 1
ATOM 698 N N . ASP A 1 97 ? 0.787 -19.898 5.445 1.00 88.25 97 ASP A N 1
ATOM 699 C CA . ASP A 1 97 ? 1.429 -19.315 6.637 1.00 88.25 97 ASP A CA 1
ATOM 700 C C . ASP A 1 97 ? 2.740 -18.560 6.326 1.00 88.25 97 ASP A C 1
ATOM 702 O O . ASP A 1 97 ? 3.320 -17.910 7.196 1.00 88.25 97 ASP A O 1
ATOM 706 N N . GLY A 1 98 ? 3.198 -18.616 5.073 1.00 85.69 98 GLY A N 1
ATOM 707 C CA . GLY A 1 98 ? 4.385 -17.916 4.585 1.00 85.69 98 GLY A CA 1
ATOM 708 C C . GLY A 1 98 ? 4.114 -16.501 4.059 1.00 85.69 98 GLY A C 1
ATOM 709 O O . GLY A 1 98 ? 3.002 -15.983 4.103 1.00 85.69 98 GLY A O 1
ATOM 710 N N . MET A 1 99 ? 5.145 -15.864 3.497 1.00 81.12 99 MET A N 1
ATOM 711 C CA . MET A 1 99 ? 5.018 -14.531 2.879 1.00 81.12 99 MET A CA 1
ATOM 712 C C . MET A 1 99 ? 4.369 -14.563 1.486 1.00 81.12 99 MET A C 1
ATOM 714 O O . MET A 1 99 ? 3.757 -13.585 1.061 1.00 81.12 99 MET A O 1
ATOM 718 N N . LYS A 1 100 ? 4.501 -15.672 0.748 1.00 79.25 100 LYS A N 1
ATOM 719 C CA . LYS A 1 100 ? 3.941 -15.804 -0.603 1.00 79.25 100 LYS A CA 1
ATOM 720 C C . LYS A 1 100 ? 2.412 -15.789 -0.537 1.00 79.25 100 LYS A C 1
ATOM 722 O O . LYS A 1 100 ? 1.837 -16.617 0.159 1.00 79.25 100 LYS A O 1
ATOM 727 N N . GLY A 1 101 ? 1.785 -14.864 -1.261 1.00 77.94 101 GLY A N 1
ATOM 728 C CA . GLY A 1 101 ? 0.331 -14.659 -1.240 1.00 77.94 101 GLY A CA 1
ATOM 729 C C . GLY A 1 101 ? -0.162 -13.753 -0.103 1.00 77.94 101 GLY A C 1
ATOM 730 O O . GLY A 1 101 ? -1.351 -13.450 -0.037 1.00 77.94 101 GLY A O 1
ATOM 731 N N . ALA A 1 102 ? 0.731 -13.273 0.772 1.00 82.69 102 ALA A N 1
ATOM 732 C CA . ALA A 1 102 ? 0.365 -12.346 1.834 1.00 82.69 102 ALA A CA 1
ATOM 733 C C . ALA A 1 102 ? 0.074 -10.937 1.291 1.00 82.69 102 ALA A C 1
ATOM 735 O O . ALA A 1 102 ? 0.779 -10.418 0.423 1.00 82.69 102 ALA A O 1
ATOM 736 N N . GLN A 1 103 ? -0.938 -10.295 1.865 1.00 83.69 103 GLN A N 1
ATOM 737 C CA . GLN A 1 103 ? -1.320 -8.913 1.607 1.00 83.69 103 GLN A CA 1
ATOM 738 C C . GLN A 1 103 ? -0.871 -8.041 2.782 1.00 83.69 103 GLN A C 1
ATOM 740 O O . GLN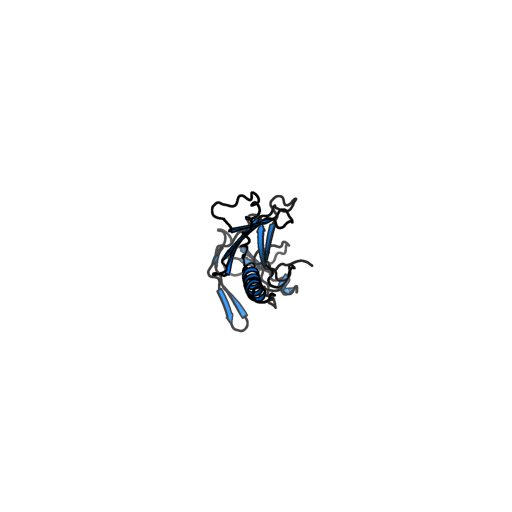 A 1 103 ? -1.318 -8.238 3.914 1.00 83.69 103 GLN A O 1
ATOM 745 N N . ALA A 1 104 ? 0.037 -7.098 2.515 1.00 83.31 104 ALA A N 1
ATOM 746 C CA . ALA A 1 104 ? 0.727 -6.318 3.542 1.00 83.31 104 ALA A CA 1
ATOM 747 C C . ALA A 1 104 ? 0.181 -4.897 3.717 1.00 83.31 104 ALA A C 1
ATOM 749 O O . ALA A 1 104 ? -0.009 -4.160 2.749 1.00 83.31 104 ALA A O 1
ATOM 750 N N . LEU A 1 105 ? 0.111 -4.460 4.971 1.00 82.31 105 LEU A N 1
ATOM 751 C CA . LEU A 1 105 ? 0.175 -3.059 5.370 1.00 82.31 105 LEU A CA 1
ATOM 752 C C . LEU A 1 105 ? 1.611 -2.741 5.800 1.00 82.31 105 LEU A C 1
ATOM 754 O O . LEU A 1 105 ? 2.172 -3.444 6.638 1.00 82.31 105 LEU A O 1
ATOM 758 N N . VAL A 1 106 ? 2.203 -1.677 5.253 1.00 84.12 106 VAL A N 1
ATOM 759 C CA . VAL A 1 106 ? 3.576 -1.248 5.570 1.00 84.12 106 VAL A CA 1
ATOM 760 C C . VAL A 1 106 ? 3.574 0.224 5.967 1.00 84.12 106 VAL A C 1
ATOM 762 O O . VAL A 1 106 ? 3.003 1.060 5.266 1.00 84.12 106 VAL A O 1
ATOM 765 N N . ALA A 1 107 ? 4.242 0.550 7.071 1.00 80.06 107 ALA A N 1
ATOM 766 C CA . ALA A 1 107 ? 4.411 1.909 7.568 1.00 80.06 107 ALA A CA 1
ATOM 767 C C . ALA A 1 107 ? 5.894 2.228 7.781 1.00 80.06 107 ALA A C 1
ATOM 769 O O . ALA A 1 107 ? 6.657 1.403 8.274 1.00 80.06 107 ALA A O 1
ATOM 770 N N . PHE A 1 108 ? 6.308 3.440 7.420 1.00 80.31 108 PHE A N 1
ATOM 771 C CA . PHE A 1 108 ? 7.659 3.945 7.660 1.00 80.31 108 PHE A CA 1
ATOM 772 C C . PHE A 1 108 ? 7.684 5.463 7.622 1.00 80.31 108 PHE A C 1
ATOM 774 O O . PHE A 1 108 ? 6.810 6.108 7.032 1.00 80.31 108 PHE A O 1
ATOM 781 N N . LYS A 1 109 ? 8.718 6.048 8.225 1.00 68.12 109 LYS A N 1
ATOM 782 C CA . LYS A 1 109 ? 8.945 7.486 8.149 1.00 68.12 109 LYS A CA 1
ATOM 783 C C . LYS A 1 109 ? 9.530 7.812 6.777 1.00 68.12 109 LYS A C 1
ATOM 785 O O . LYS A 1 109 ? 10.695 7.548 6.497 1.00 68.12 109 LYS A O 1
ATOM 790 N N . ARG A 1 110 ? 8.708 8.375 5.895 1.00 57.22 110 ARG A N 1
ATOM 791 C CA . ARG A 1 110 ? 9.196 8.956 4.640 1.00 57.22 110 ARG A CA 1
ATOM 792 C C . ARG A 1 110 ? 10.072 10.181 4.950 1.00 57.22 110 ARG A C 1
ATOM 794 O O . ARG A 1 110 ? 9.753 10.958 5.850 1.00 57.22 110 ARG A O 1
ATOM 801 N N . GLY A 1 111 ? 11.130 10.393 4.161 1.00 56.69 111 GLY A N 1
ATOM 802 C CA . GLY A 1 111 ? 11.685 11.742 3.950 1.00 56.69 111 GLY A CA 1
ATOM 803 C C . GLY A 1 111 ? 10.645 12.656 3.274 1.00 56.69 111 GLY A C 1
ATOM 804 O O . GLY A 1 111 ? 9.477 12.288 3.193 1.00 56.69 111 GLY A O 1
ATOM 805 N N . LYS A 1 112 ? 11.015 13.827 2.738 1.00 47.59 112 LYS A N 1
ATOM 806 C CA . LYS A 1 112 ? 10.122 14.592 1.837 1.00 47.59 112 LYS A CA 1
ATOM 807 C C . LYS A 1 112 ? 10.367 14.205 0.365 1.00 47.59 112 LYS A C 1
ATOM 809 O O . LYS A 1 112 ? 11.139 14.896 -0.293 1.00 47.59 112 LYS A O 1
ATOM 814 N N . PRO A 1 113 ? 9.745 13.151 -0.196 1.00 56.12 113 PRO A N 1
ATOM 815 C CA . PRO A 1 113 ? 9.553 13.077 -1.635 1.00 56.12 113 PRO A CA 1
ATOM 816 C C . PRO A 1 113 ? 8.363 13.967 -2.031 1.00 56.12 113 PRO A C 1
ATOM 818 O O . PRO A 1 113 ? 7.452 14.176 -1.219 1.00 56.12 113 PRO A O 1
ATOM 821 N N . PRO A 1 114 ? 8.319 14.482 -3.268 1.00 55.78 114 PRO A N 1
ATOM 822 C CA . PRO A 1 114 ? 7.125 15.132 -3.771 1.00 55.78 114 PRO A CA 1
ATOM 823 C C . PRO A 1 114 ? 5.979 14.111 -3.848 1.00 55.78 114 PRO A C 1
ATOM 825 O O . PRO A 1 114 ? 5.933 13.275 -4.743 1.00 55.78 114 PRO A O 1
ATOM 828 N N . THR A 1 115 ? 5.042 14.154 -2.900 1.00 61.69 115 THR A N 1
ATOM 829 C CA . THR A 1 115 ? 3.780 13.413 -3.031 1.00 61.69 115 THR A CA 1
ATOM 830 C C . THR A 1 115 ? 2.926 14.120 -4.074 1.00 61.69 115 THR A C 1
ATOM 832 O O . THR A 1 115 ? 2.634 15.306 -3.914 1.00 61.69 115 THR A O 1
ATOM 835 N N . TYR A 1 116 ? 2.529 13.402 -5.122 1.00 74.31 116 TYR A N 1
ATOM 836 C CA . TYR A 1 116 ? 1.530 13.868 -6.078 1.00 74.31 116 TYR A CA 1
ATOM 837 C C . TYR A 1 116 ? 0.165 13.322 -5.673 1.00 74.31 116 TYR A C 1
ATOM 839 O O . TYR A 1 116 ? 0.026 12.126 -5.420 1.00 74.31 116 TYR A O 1
ATOM 847 N N . VAL A 1 117 ? -0.841 14.189 -5.581 1.00 76.62 117 VAL A N 1
ATOM 848 C CA . VAL A 1 117 ? -2.219 13.746 -5.320 1.00 76.62 117 VAL A CA 1
ATOM 849 C C . VAL A 1 117 ? -2.820 13.290 -6.642 1.00 76.62 117 VAL A C 1
ATOM 851 O O . VAL A 1 117 ? -2.865 14.080 -7.582 1.00 76.62 117 VAL A O 1
ATOM 854 N N . ALA A 1 118 ? -3.254 12.033 -6.715 1.00 79.56 118 ALA A N 1
ATOM 855 C CA . ALA A 1 118 ? -3.872 11.465 -7.905 1.00 79.56 118 ALA A CA 1
ATOM 856 C C . ALA A 1 118 ? -5.402 11.510 -7.808 1.00 79.56 118 ALA A C 1
ATOM 858 O O . ALA A 1 118 ? -5.970 11.104 -6.795 1.00 79.56 118 ALA A O 1
ATOM 859 N N . THR A 1 119 ? -6.061 11.993 -8.857 1.00 77.81 119 THR A N 1
ATOM 860 C CA . THR A 1 119 ? -7.525 12.052 -8.986 1.00 77.81 119 THR A CA 1
ATOM 861 C C . THR A 1 119 ? -7.949 11.612 -10.385 1.00 77.81 119 THR A C 1
ATOM 863 O O . THR A 1 119 ? -7.105 11.464 -11.269 1.00 77.81 119 THR A O 1
ATOM 866 N N . ASP A 1 120 ? -9.251 11.409 -10.596 1.00 83.31 120 ASP A N 1
ATOM 867 C CA . ASP A 1 120 ? -9.839 11.042 -11.896 1.00 83.31 120 ASP A CA 1
ATOM 868 C C . ASP A 1 120 ? -9.161 9.821 -12.547 1.00 83.31 120 ASP A C 1
ATOM 870 O O . ASP A 1 120 ? -8.889 9.805 -13.747 1.00 83.31 120 ASP A O 1
ATOM 874 N N . LEU A 1 121 ? -8.835 8.815 -11.730 1.00 82.19 121 LEU A N 1
ATOM 875 C CA . LEU A 1 121 ? -8.199 7.583 -12.187 1.00 82.19 121 LEU A CA 1
ATOM 876 C C . LEU A 1 121 ? -9.211 6.712 -12.934 1.00 82.19 121 LEU A C 1
ATOM 878 O O . LEU A 1 121 ? -10.270 6.392 -12.396 1.00 82.19 121 LEU A O 1
ATOM 882 N N . ALA A 1 122 ? -8.863 6.296 -14.148 1.00 80.06 122 ALA A N 1
ATOM 883 C CA . ALA A 1 122 ? -9.652 5.361 -14.941 1.00 80.06 122 ALA A CA 1
ATOM 884 C C . ALA A 1 122 ? -8.740 4.462 -15.780 1.00 80.06 122 ALA A C 1
ATOM 886 O O . ALA A 1 122 ? -7.572 4.779 -16.013 1.00 80.06 122 ALA A O 1
ATOM 887 N N . ALA A 1 123 ? -9.279 3.344 -16.252 1.00 83.19 123 ALA A N 1
ATOM 888 C CA . ALA A 1 123 ? -8.604 2.460 -17.187 1.00 83.19 123 ALA A CA 1
ATOM 889 C C . ALA A 1 123 ? -9.623 1.814 -18.123 1.00 83.19 123 ALA A C 1
ATOM 891 O O . ALA A 1 123 ? -10.760 1.567 -17.721 1.00 83.19 123 ALA A O 1
ATOM 892 N N . ASP A 1 124 ? -9.208 1.529 -19.351 1.00 79.38 124 ASP A N 1
ATOM 893 C CA . ASP A 1 124 ? -9.981 0.719 -20.287 1.00 79.38 124 ASP A CA 1
ATOM 894 C C . ASP A 1 124 ? -9.059 -0.131 -21.171 1.00 79.38 124 ASP A C 1
ATOM 896 O O . ASP A 1 124 ? -7.830 -0.028 -21.101 1.00 79.38 124 ASP A O 1
ATOM 900 N N . GLU A 1 125 ? -9.660 -0.976 -22.003 1.00 86.06 125 GLU A N 1
ATOM 901 C CA . GLU A 1 125 ? -8.956 -1.731 -23.030 1.00 86.06 125 GLU A CA 1
ATOM 902 C C . GLU A 1 125 ? -9.592 -1.469 -24.396 1.00 86.06 125 GLU A C 1
ATOM 904 O O . GLU A 1 125 ? -10.811 -1.531 -24.562 1.00 86.06 125 GLU A O 1
ATOM 909 N N . SER A 1 126 ? -8.765 -1.174 -25.397 1.00 83.50 126 SER A N 1
ATOM 910 C CA . SER A 1 126 ? -9.216 -1.004 -26.775 1.00 83.50 126 SER A CA 1
ATOM 911 C C . SER A 1 126 ? -8.129 -1.431 -27.754 1.00 83.50 126 SER A C 1
ATOM 913 O O . SER A 1 126 ? -6.967 -1.047 -27.616 1.00 83.50 126 SER A O 1
ATOM 915 N N . GLY A 1 127 ? -8.496 -2.249 -28.746 1.00 89.94 127 GLY A N 1
ATOM 916 C CA . GLY A 1 127 ? -7.558 -2.739 -29.761 1.00 89.94 127 GLY A CA 1
ATOM 917 C C . GLY A 1 127 ? -6.411 -3.581 -29.187 1.00 89.94 127 GLY A C 1
ATOM 918 O O . GLY A 1 127 ? -5.279 -3.453 -29.650 1.00 89.94 127 GLY A O 1
ATOM 919 N N . GLY A 1 128 ? -6.683 -4.381 -28.148 1.00 87.62 128 GLY A N 1
ATOM 920 C CA . GLY A 1 128 ? -5.682 -5.212 -27.465 1.00 87.62 128 GLY A CA 1
ATOM 921 C C . GLY A 1 128 ? -4.655 -4.419 -26.650 1.00 87.62 128 GLY A C 1
ATOM 922 O O . GLY A 1 128 ? -3.582 -4.932 -26.340 1.00 87.62 128 GLY A O 1
ATOM 923 N N . LYS A 1 129 ? -4.944 -3.150 -26.339 1.00 81.12 129 LYS A N 1
ATOM 924 C CA . LYS A 1 129 ? -4.096 -2.283 -25.515 1.00 81.12 129 LYS A CA 1
ATOM 925 C C . LYS A 1 129 ? -4.878 -1.789 -24.313 1.00 81.12 129 LYS A C 1
ATOM 927 O O . LYS A 1 129 ? -5.995 -1.300 -24.464 1.00 81.12 129 LYS A O 1
ATOM 932 N N . VAL A 1 130 ? -4.243 -1.832 -23.147 1.00 83.25 130 VAL A N 1
ATOM 933 C CA . VAL A 1 130 ? -4.760 -1.205 -21.929 1.00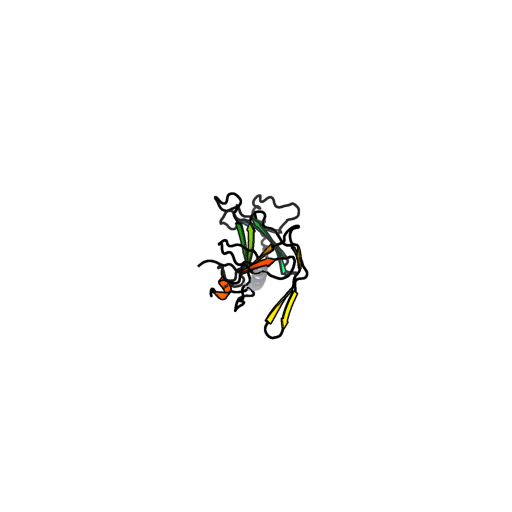 83.25 130 VAL A CA 1
ATOM 934 C C . VAL A 1 130 ? -4.357 0.266 -21.917 1.00 83.25 130 VAL A C 1
ATOM 936 O O . VAL A 1 130 ? -3.198 0.604 -22.169 1.00 83.25 130 VAL A O 1
ATOM 939 N N . ARG A 1 131 ? -5.309 1.148 -21.618 1.00 87.12 131 ARG A N 1
ATOM 940 C CA . ARG A 1 131 ? -5.092 2.587 -21.455 1.00 87.12 131 ARG A CA 1
ATOM 941 C C . ARG A 1 131 ? -5.372 2.967 -20.010 1.00 87.12 131 ARG A C 1
ATOM 943 O O . ARG A 1 131 ? -6.337 2.500 -19.416 1.00 87.12 131 ARG A O 1
ATOM 950 N N . LEU A 1 132 ? -4.510 3.813 -19.456 1.00 85.06 132 LEU A N 1
ATOM 951 C CA . LEU A 1 132 ? -4.610 4.328 -18.093 1.00 85.06 132 LEU A CA 1
ATOM 952 C C . LEU A 1 132 ? -4.788 5.845 -18.159 1.00 85.06 132 LEU A C 1
ATOM 954 O O . LEU A 1 132 ? -4.097 6.522 -18.922 1.00 85.06 132 LEU A O 1
ATOM 958 N N . TYR A 1 133 ? -5.684 6.371 -17.335 1.00 78.62 133 TYR A N 1
ATOM 959 C CA . TYR A 1 133 ? -6.032 7.783 -17.259 1.00 78.62 133 TYR A CA 1
ATOM 960 C C . TYR A 1 133 ? -5.911 8.266 -15.816 1.00 78.62 133 TYR A C 1
ATOM 962 O O . TYR A 1 133 ? -6.151 7.511 -14.874 1.00 78.62 133 TYR A O 1
ATOM 970 N N . GLY A 1 134 ? -5.545 9.533 -15.637 1.00 84.00 134 GLY A N 1
ATOM 971 C CA . GLY A 1 134 ? -5.453 10.141 -14.318 1.00 84.00 134 GLY A CA 1
ATOM 972 C C . GLY A 1 134 ? -5.022 11.598 -14.365 1.00 84.00 134 GLY A C 1
ATOM 973 O O . GLY A 1 134 ? -4.433 12.061 -15.342 1.00 84.00 134 GLY A O 1
ATOM 974 N N . LYS A 1 135 ? -5.284 12.316 -13.274 1.00 81.75 135 LYS A N 1
ATOM 975 C CA . LYS A 1 135 ? -4.757 13.657 -13.010 1.00 81.75 135 LYS A CA 1
ATOM 976 C C . LYS A 1 135 ? -3.844 13.615 -11.799 1.00 81.75 135 LYS A C 1
ATOM 978 O O . LYS A 1 135 ? -4.186 13.017 -10.784 1.00 81.75 135 LYS A O 1
ATOM 983 N N . LEU A 1 136 ? -2.695 14.276 -11.899 1.00 87.50 136 LEU A N 1
ATOM 984 C CA . LEU A 1 136 ? -1.709 14.351 -10.825 1.00 87.50 136 LEU A CA 1
ATOM 985 C C . LEU A 1 136 ? -1.508 15.808 -10.410 1.00 87.50 136 LEU A C 1
ATOM 987 O O . LEU A 1 136 ? -1.114 16.644 -11.222 1.00 87.50 136 LEU A O 1
ATOM 991 N N . ARG A 1 137 ? -1.735 16.118 -9.131 1.00 82.06 137 ARG A N 1
ATOM 992 C CA . ARG A 1 137 ? -1.357 17.407 -8.548 1.00 82.06 137 ARG A CA 1
ATOM 993 C C . ARG A 1 137 ? 0.135 17.400 -8.243 1.00 82.06 137 ARG A C 1
ATOM 995 O O . ARG A 1 137 ? 0.584 16.876 -7.224 1.00 82.06 137 ARG A O 1
ATOM 1002 N N . LEU A 1 138 ? 0.870 17.993 -9.165 1.00 84.81 138 LEU A N 1
ATOM 1003 C CA . LEU A 1 138 ? 2.299 18.248 -9.122 1.00 84.81 138 LEU A CA 1
ATOM 1004 C C . LEU A 1 138 ? 2.622 19.434 -8.179 1.00 84.81 138 LEU A C 1
ATOM 1006 O O . LEU A 1 138 ? 1.769 20.293 -7.946 1.00 84.81 138 LEU A O 1
ATOM 1010 N N . HIS A 1 139 ? 3.830 19.479 -7.598 1.00 80.69 139 HIS A N 1
ATOM 1011 C CA . HIS A 1 139 ? 4.286 20.651 -6.827 1.00 80.69 139 HIS A CA 1
ATOM 1012 C C . HIS A 1 139 ? 4.443 21.865 -7.747 1.00 80.69 139 HIS A C 1
ATOM 1014 O O . HIS A 1 139 ? 4.800 21.721 -8.917 1.00 80.69 139 HIS A O 1
ATOM 1020 N N . GLN A 1 140 ? 4.172 23.059 -7.216 1.00 78.62 140 GLN A N 1
ATOM 1021 C CA . GLN A 1 140 ? 4.312 24.301 -7.977 1.00 78.62 140 GLN A CA 1
ATOM 1022 C C . GLN A 1 140 ? 5.763 24.511 -8.427 1.00 78.62 140 GLN A C 1
ATOM 1024 O O . GLN A 1 140 ? 6.695 24.211 -7.684 1.00 78.62 140 GLN A O 1
ATOM 1029 N N . GLY A 1 141 ? 5.935 25.032 -9.644 1.00 81.25 141 GLY A N 1
ATOM 1030 C CA . GLY A 1 141 ? 7.250 25.325 -10.223 1.00 81.25 141 GLY A CA 1
ATOM 1031 C C . GLY A 1 141 ? 7.992 24.117 -10.803 1.00 81.25 141 GLY A C 1
ATOM 1032 O O . GLY A 1 141 ? 9.134 24.263 -11.220 1.00 81.25 141 GLY A O 1
ATOM 1033 N N . MET A 1 142 ? 7.385 22.924 -10.843 1.00 82.50 142 MET A N 1
ATOM 1034 C CA . MET A 1 142 ? 7.986 21.800 -11.562 1.00 82.50 142 MET A CA 1
ATOM 1035 C C . MET A 1 142 ? 7.785 21.947 -13.071 1.00 82.50 142 MET A C 1
ATOM 1037 O O . MET A 1 142 ? 6.662 22.121 -13.538 1.00 82.50 142 MET A O 1
ATOM 1041 N N . GLU A 1 143 ? 8.875 21.786 -13.815 1.00 86.81 143 GLU A N 1
ATOM 1042 C CA . GLU A 1 143 ? 8.893 21.868 -15.282 1.00 86.81 143 GLU A CA 1
ATOM 1043 C C . GLU A 1 143 ? 9.282 20.539 -15.938 1.00 86.81 143 GLU A C 1
ATOM 1045 O O . GLU A 1 143 ? 8.864 20.253 -17.056 1.00 86.81 143 GLU A O 1
ATOM 1050 N N . VAL A 1 144 ? 10.052 19.698 -15.241 1.00 86.31 144 VAL A N 1
ATOM 1051 C CA . VAL A 1 144 ? 10.508 18.391 -15.731 1.00 86.31 144 VAL A CA 1
ATOM 1052 C C . VAL A 1 144 ? 10.387 17.357 -14.618 1.00 86.31 144 VAL A C 1
ATOM 1054 O O . VAL A 1 144 ? 10.796 17.609 -13.484 1.00 86.31 144 VAL A O 1
ATOM 1057 N N . VAL A 1 145 ? 9.863 16.175 -14.942 1.00 85.12 145 VAL A N 1
ATOM 1058 C CA . VAL A 1 145 ? 9.780 15.027 -14.026 1.00 85.12 145 VAL A CA 1
ATOM 1059 C C . VAL A 1 145 ? 10.429 13.792 -14.638 1.00 85.12 145 VAL A C 1
ATOM 1061 O O . VAL A 1 145 ? 10.472 13.638 -15.855 1.00 85.12 145 VAL A O 1
ATOM 1064 N N . ASN A 1 146 ? 10.925 12.889 -13.797 1.00 87.88 146 ASN A N 1
ATOM 1065 C CA . ASN A 1 146 ? 11.320 11.556 -14.246 1.00 87.88 146 ASN A CA 1
ATOM 1066 C C . ASN A 1 146 ? 10.089 10.642 -14.239 1.00 87.88 146 ASN A C 1
ATOM 1068 O O . ASN A 1 146 ? 9.284 10.703 -13.309 1.00 87.88 146 ASN A O 1
ATOM 1072 N N . HIS A 1 147 ? 9.963 9.775 -15.238 1.00 88.31 147 HIS A N 1
ATOM 1073 C CA . HIS A 1 147 ? 8.925 8.743 -15.285 1.00 88.31 147 HIS A CA 1
ATOM 1074 C C . HIS A 1 147 ? 9.514 7.373 -15.639 1.00 88.31 147 HIS A C 1
ATOM 1076 O O . HIS A 1 147 ? 10.598 7.274 -16.214 1.00 88.31 147 HIS A O 1
ATOM 1082 N N . ILE A 1 148 ? 8.817 6.314 -15.237 1.00 91.88 148 ILE A N 1
ATOM 1083 C CA . ILE A 1 148 ? 9.206 4.911 -15.417 1.00 91.88 148 ILE A CA 1
ATOM 1084 C C . ILE A 1 148 ? 7.928 4.145 -15.755 1.00 91.88 148 ILE A C 1
ATOM 1086 O O . ILE A 1 148 ? 6.870 4.457 -15.204 1.00 91.88 148 ILE A O 1
ATOM 1090 N N . TRP A 1 149 ? 8.010 3.175 -16.659 1.00 93.25 149 TRP A N 1
ATOM 1091 C CA . TRP A 1 149 ? 6.889 2.311 -17.019 1.00 93.25 149 TRP A CA 1
ATOM 1092 C C . TRP A 1 149 ? 7.362 0.870 -17.165 1.00 93.25 149 TRP A C 1
ATOM 1094 O O . TRP A 1 149 ? 8.508 0.613 -17.501 1.00 93.25 149 TRP A O 1
ATOM 1104 N N . ASN A 1 150 ? 6.482 -0.091 -16.911 1.00 90.25 150 ASN A N 1
ATOM 1105 C CA . ASN A 1 150 ? 6.778 -1.510 -17.069 1.00 90.25 150 ASN A CA 1
ATOM 1106 C C . ASN A 1 150 ? 5.512 -2.240 -17.504 1.00 90.25 150 ASN A C 1
ATOM 1108 O O . ASN A 1 150 ? 4.405 -1.809 -17.182 1.00 90.25 150 ASN A O 1
ATOM 1112 N N . VAL A 1 151 ? 5.679 -3.365 -18.196 1.00 88.69 151 VAL A N 1
ATOM 1113 C CA . VAL A 1 151 ? 4.579 -4.280 -18.523 1.00 88.69 151 VAL A CA 1
ATOM 1114 C C . VAL A 1 151 ? 4.891 -5.677 -17.997 1.00 88.69 151 VAL A C 1
ATOM 1116 O O . VAL A 1 151 ? 6.008 -6.178 -18.143 1.00 88.69 151 VAL A O 1
ATOM 1119 N N . GLY A 1 152 ? 3.905 -6.296 -17.349 1.00 88.81 152 GLY A N 1
ATOM 1120 C CA . GLY A 1 152 ? 3.984 -7.654 -16.815 1.00 88.81 152 GLY A CA 1
ATOM 1121 C C . GLY A 1 152 ? 3.010 -8.589 -17.527 1.00 88.81 152 GLY A C 1
ATOM 1122 O O . GLY A 1 152 ? 1.981 -8.149 -18.028 1.00 88.81 152 GLY A O 1
ATOM 1123 N N . SER A 1 153 ? 3.337 -9.880 -17.573 1.00 89.44 153 SER A N 1
ATOM 1124 C CA . SER A 1 153 ? 2.555 -10.894 -18.293 1.00 89.44 153 SER A CA 1
ATOM 1125 C C . SER A 1 153 ? 1.464 -11.552 -17.453 1.00 89.44 153 SER A C 1
ATOM 1127 O O . SER A 1 153 ? 0.650 -12.302 -17.986 1.00 89.44 153 SER A O 1
ATOM 1129 N N . THR A 1 154 ? 1.495 -11.379 -16.130 1.00 85.44 154 THR A N 1
ATOM 1130 C CA . THR A 1 154 ? 0.724 -12.234 -15.227 1.00 85.44 154 THR A CA 1
ATOM 1131 C C . THR A 1 154 ? 0.279 -11.477 -13.988 1.00 85.44 154 THR A C 1
ATOM 1133 O O . THR A 1 154 ? 1.043 -10.722 -13.386 1.00 85.44 154 THR A O 1
ATOM 1136 N N . VAL A 1 155 ? -0.961 -11.740 -13.592 1.00 79.31 155 VAL A N 1
ATOM 1137 C CA . VAL A 1 155 ? -1.508 -11.432 -12.274 1.00 79.31 155 VAL A CA 1
ATOM 1138 C C . VAL A 1 155 ? -1.705 -12.771 -11.571 1.00 79.31 155 VAL A C 1
ATOM 1140 O O . VAL A 1 155 ? -2.316 -13.678 -12.133 1.00 79.31 155 VAL A O 1
ATOM 1143 N N . THR A 1 156 ? -1.162 -12.914 -10.369 1.00 78.31 156 THR A N 1
ATOM 1144 C CA . THR A 1 156 ? -1.287 -14.120 -9.544 1.00 78.31 156 THR A CA 1
ATOM 1145 C C . THR A 1 156 ? -1.915 -13.715 -8.219 1.00 78.31 156 THR A C 1
ATOM 1147 O O . THR A 1 156 ? -1.495 -12.731 -7.617 1.00 78.31 156 THR A O 1
ATOM 1150 N N . ASP A 1 157 ? -2.953 -14.434 -7.790 1.00 79.19 157 ASP A N 1
ATOM 1151 C CA . ASP A 1 157 ? -3.667 -14.177 -6.528 1.00 79.19 157 ASP A CA 1
ATOM 1152 C C . ASP A 1 157 ? -4.159 -12.723 -6.374 1.00 79.19 157 ASP A C 1
ATOM 1154 O O . ASP A 1 157 ? -4.124 -12.129 -5.298 1.00 79.19 157 ASP A O 1
ATOM 1158 N N . GLY A 1 158 ? -4.602 -12.121 -7.484 1.00 72.94 158 GLY A N 1
ATOM 1159 C CA . GLY A 1 158 ? -5.097 -10.741 -7.517 1.00 72.94 158 GLY A CA 1
ATOM 1160 C C . GLY A 1 158 ? -4.010 -9.660 -7.459 1.00 72.94 158 GLY A C 1
ATOM 1161 O O . GLY A 1 158 ? -4.345 -8.477 -7.454 1.00 72.94 158 GLY A O 1
ATOM 1162 N N . ALA A 1 159 ? -2.725 -10.030 -7.459 1.00 73.06 159 ALA A N 1
ATOM 1163 C CA . ALA A 1 159 ? -1.599 -9.100 -7.483 1.00 73.06 159 ALA A CA 1
ATOM 1164 C C . ALA A 1 159 ? -0.770 -9.251 -8.775 1.00 73.06 159 ALA A C 1
ATOM 1166 O O . ALA A 1 159 ? -0.557 -10.374 -9.242 1.00 73.06 159 ALA A O 1
ATOM 1167 N N . PRO A 1 160 ? -0.265 -8.156 -9.375 1.00 76.75 160 PRO A N 1
ATOM 1168 C CA . PRO A 1 160 ? 0.682 -8.255 -10.481 1.00 76.75 160 PRO A CA 1
ATOM 1169 C C . PRO A 1 160 ? 1.920 -9.053 -10.064 1.00 76.75 160 PRO A C 1
ATOM 1171 O O . PRO A 1 160 ? 2.561 -8.745 -9.057 1.00 76.75 160 PRO A O 1
ATOM 1174 N N . ALA A 1 161 ? 2.278 -10.066 -10.849 1.00 84.88 161 ALA A N 1
ATOM 1175 C CA . ALA A 1 161 ? 3.559 -10.733 -10.693 1.00 84.88 161 ALA A CA 1
ATOM 1176 C C . ALA A 1 161 ? 4.694 -9.799 -11.141 1.00 84.88 161 ALA A C 1
ATOM 1178 O O . ALA A 1 161 ? 4.491 -8.812 -11.855 1.00 84.88 161 ALA A O 1
ATOM 1179 N N . LYS A 1 162 ? 5.926 -10.137 -10.754 1.00 85.50 162 LYS A N 1
ATOM 1180 C CA . LYS A 1 162 ? 7.127 -9.445 -11.229 1.00 85.50 162 LYS A CA 1
ATOM 1181 C C . LYS A 1 162 ? 7.144 -9.413 -12.766 1.00 85.50 162 LYS A C 1
ATOM 1183 O O . LYS A 1 162 ? 7.037 -10.454 -13.411 1.00 85.50 162 LYS A O 1
ATOM 1188 N N . HIS A 1 163 ? 7.323 -8.227 -13.348 1.00 82.88 163 HIS A N 1
ATOM 1189 C CA . HIS A 1 163 ? 7.501 -8.080 -14.793 1.00 82.88 163 HIS A CA 1
ATOM 1190 C C . HIS A 1 163 ? 8.814 -8.727 -15.272 1.00 82.88 163 HIS A C 1
ATOM 1192 O O . HIS A 1 163 ? 9.754 -8.924 -14.496 1.00 82.88 163 HIS A O 1
ATOM 1198 N N . ALA A 1 164 ? 8.927 -9.024 -16.568 1.00 89.56 164 ALA A N 1
ATOM 1199 C CA . ALA A 1 164 ? 10.163 -9.572 -17.127 1.00 89.56 164 ALA A CA 1
ATOM 1200 C C . ALA A 1 164 ? 11.358 -8.634 -16.865 1.00 89.56 164 ALA A C 1
ATOM 1202 O O . ALA A 1 164 ? 11.223 -7.416 -16.995 1.00 89.56 164 ALA A O 1
ATOM 1203 N N . LEU A 1 165 ? 12.530 -9.193 -16.545 1.00 89.88 165 LEU A N 1
ATOM 1204 C CA . LEU A 1 165 ? 13.782 -8.438 -16.353 1.00 89.88 165 LEU A CA 1
ATOM 1205 C C . LEU A 1 165 ? 14.578 -8.245 -17.652 1.00 89.88 165 LEU A C 1
ATOM 1207 O O . LEU A 1 165 ? 15.775 -7.976 -17.618 1.00 89.88 165 LEU A O 1
ATOM 1211 N N . GLY A 1 166 ? 13.925 -8.411 -18.801 1.00 89.50 166 GLY A N 1
ATOM 1212 C CA . GLY A 1 166 ? 14.530 -8.101 -20.089 1.00 89.50 166 GLY A CA 1
ATOM 1213 C C . GLY A 1 166 ? 14.871 -6.614 -20.204 1.00 89.50 166 GLY A C 1
ATOM 1214 O O . GLY A 1 166 ? 14.296 -5.765 -19.515 1.00 89.50 166 GLY A O 1
ATOM 1215 N N . GLN A 1 167 ? 15.795 -6.305 -21.112 1.00 91.50 167 GLN A N 1
ATOM 1216 C CA . GLN A 1 167 ? 16.343 -4.961 -21.272 1.00 91.50 167 GLN A CA 1
ATOM 1217 C C . GLN A 1 167 ? 15.265 -3.902 -21.543 1.00 91.50 167 GLN A C 1
ATOM 1219 O O . GLN A 1 167 ? 15.378 -2.795 -21.026 1.00 91.50 167 GLN A O 1
ATOM 1224 N N . GLU A 1 168 ? 14.213 -4.239 -22.295 1.00 90.44 168 GLU A N 1
ATOM 1225 C CA . GLU A 1 168 ? 13.108 -3.318 -22.594 1.00 90.44 168 GLU A CA 1
ATOM 1226 C C . GLU A 1 168 ? 12.431 -2.805 -21.319 1.00 90.44 168 GLU A C 1
ATOM 1228 O O . GLU A 1 168 ? 12.335 -1.597 -21.115 1.00 90.44 168 GLU A O 1
ATOM 1233 N N . ASN A 1 169 ? 12.051 -3.705 -20.407 1.00 80.19 169 ASN A N 1
ATOM 1234 C CA . ASN A 1 169 ? 11.448 -3.327 -19.129 1.00 80.19 169 ASN A CA 1
ATOM 1235 C C . ASN A 1 169 ? 12.448 -2.594 -18.218 1.00 80.19 169 ASN A C 1
ATOM 1237 O O . ASN A 1 169 ? 12.085 -1.619 -17.567 1.00 80.19 169 ASN A O 1
ATOM 1241 N N . LEU A 1 170 ? 13.716 -3.013 -18.169 1.00 86.44 170 LEU A N 1
ATOM 1242 C CA . LEU A 1 170 ? 14.723 -2.346 -17.327 1.00 86.44 170 LEU A CA 1
ATOM 1243 C C . LEU A 1 170 ? 15.097 -0.936 -17.821 1.00 86.44 170 LEU A C 1
ATOM 1245 O O . LEU A 1 170 ? 15.515 -0.080 -17.029 1.00 86.44 170 LEU A O 1
ATOM 1249 N N . ASN A 1 171 ? 14.947 -0.687 -19.122 1.00 90.31 171 ASN A N 1
ATOM 1250 C CA . ASN A 1 171 ? 15.239 0.596 -19.750 1.00 90.31 171 ASN A CA 1
ATOM 1251 C C . ASN A 1 171 ? 14.024 1.505 -19.914 1.00 90.31 171 ASN A C 1
ATOM 1253 O O . ASN A 1 171 ? 14.218 2.646 -20.317 1.00 90.31 171 ASN A O 1
ATOM 1257 N N . ALA A 1 172 ? 12.818 1.053 -19.582 1.00 88.50 172 ALA A N 1
ATOM 1258 C CA . ALA A 1 172 ? 11.581 1.811 -19.720 1.00 88.50 172 ALA A CA 1
ATOM 1259 C C . ALA A 1 172 ? 11.462 2.941 -18.672 1.00 88.50 172 ALA A C 1
ATOM 1261 O O . ALA A 1 172 ? 10.761 2.853 -17.665 1.00 88.50 172 ALA A O 1
ATOM 1262 N N . LYS A 1 173 ? 12.225 4.011 -18.900 1.00 91.38 173 LYS A N 1
ATOM 1263 C CA . LYS A 1 173 ? 12.353 5.202 -18.053 1.00 91.38 173 LYS A CA 1
ATOM 1264 C C . LYS A 1 173 ? 12.713 6.418 -18.900 1.00 91.38 173 LYS A C 1
ATOM 1266 O O . LYS A 1 173 ? 13.299 6.277 -19.965 1.00 91.38 173 LYS A O 1
ATOM 1271 N N . GLY A 1 174 ? 12.410 7.618 -18.419 1.00 86.81 174 GLY A N 1
ATOM 1272 C CA . GLY A 1 174 ? 12.671 8.847 -19.169 1.00 86.81 174 GLY A CA 1
ATOM 1273 C C . GLY A 1 174 ? 12.453 10.132 -18.373 1.00 86.81 174 GLY A C 1
ATOM 1274 O O . GLY A 1 174 ? 12.108 10.104 -17.188 1.00 86.81 174 GLY A O 1
ATOM 1275 N N . ARG A 1 175 ? 12.651 11.265 -19.054 1.00 90.62 175 ARG A N 1
ATOM 1276 C CA . ARG A 1 175 ? 12.298 12.606 -18.576 1.00 90.62 175 ARG A CA 1
ATOM 1277 C C . ARG A 1 175 ? 11.091 13.120 -19.350 1.00 90.62 175 ARG A C 1
ATOM 1279 O O . ARG A 1 175 ? 11.066 13.058 -20.574 1.00 90.62 175 ARG A O 1
ATOM 1286 N N . LEU A 1 176 ? 10.128 13.666 -18.622 1.00 87.31 176 LEU A N 1
ATOM 1287 C CA . LEU A 1 176 ? 8.932 14.305 -19.147 1.00 87.31 176 LEU A CA 1
ATOM 1288 C C . LEU A 1 176 ? 9.009 15.808 -18.870 1.00 87.31 176 LEU A C 1
ATOM 1290 O O . LEU A 1 176 ? 9.001 16.220 -17.711 1.00 87.31 176 LEU A O 1
ATOM 1294 N N . VAL A 1 177 ? 9.067 16.609 -19.934 1.00 89.81 177 VAL A N 1
ATOM 1295 C CA . VAL A 1 177 ? 8.888 18.067 -19.875 1.00 89.81 177 VAL A CA 1
ATOM 1296 C C . VAL A 1 177 ? 7.388 18.357 -19.780 1.00 89.81 177 VAL A C 1
ATOM 1298 O O . VAL A 1 177 ? 6.606 17.842 -20.575 1.00 89.81 177 VAL A O 1
ATOM 1301 N N . LEU A 1 178 ? 6.978 19.125 -18.772 1.00 87.62 178 LEU A N 1
ATOM 1302 C CA . LEU A 1 178 ? 5.572 19.372 -18.430 1.00 87.62 178 LEU A CA 1
ATOM 1303 C C . LEU A 1 178 ? 4.950 20.510 -19.254 1.00 87.62 178 LEU A C 1
ATOM 1305 O O . LEU A 1 178 ? 3.733 20.555 -19.424 1.00 87.62 178 LEU A O 1
ATOM 1309 N N . SER A 1 179 ? 5.778 21.413 -19.777 1.00 81.88 179 SER A N 1
ATOM 1310 C CA . SER A 1 179 ? 5.396 22.546 -20.620 1.00 81.88 179 SER A CA 1
ATOM 1311 C C . SER A 1 179 ? 5.809 22.309 -22.081 1.00 81.88 179 SER A C 1
ATOM 1313 O O . SER A 1 179 ? 6.864 22.745 -22.526 1.00 81.88 179 SER A O 1
ATOM 1315 N N . GLY A 1 180 ? 4.951 21.645 -22.861 1.00 66.38 180 GLY A N 1
ATOM 1316 C CA . GLY A 1 180 ? 5.116 21.528 -24.319 1.00 66.38 180 GLY A CA 1
ATOM 1317 C C . GLY A 1 180 ? 6.085 20.436 -24.807 1.00 66.38 180 GLY A C 1
ATOM 1318 O O . GLY A 1 180 ? 6.806 19.820 -24.030 1.00 66.38 180 GLY A O 1
ATOM 1319 N N . SER A 1 181 ? 6.007 20.152 -26.115 1.00 48.41 181 SER A N 1
ATOM 1320 C CA . SER A 1 181 ? 6.421 18.912 -26.797 1.00 48.41 181 SER A CA 1
ATOM 1321 C C . SER A 1 181 ? 7.765 18.307 -26.373 1.00 48.41 181 SER A C 1
ATOM 1323 O O . SER A 1 181 ? 8.800 18.967 -26.352 1.00 48.41 181 SER A O 1
ATOM 1325 N N . ALA A 1 182 ? 7.719 17.001 -26.100 1.00 49.06 182 ALA A N 1
ATOM 1326 C CA . ALA A 1 182 ? 8.797 16.187 -25.554 1.00 49.06 182 ALA A CA 1
ATOM 1327 C C . ALA A 1 182 ? 10.143 16.345 -26.286 1.00 49.06 182 ALA A C 1
ATOM 1329 O O . ALA A 1 182 ? 10.286 15.945 -27.440 1.00 49.06 182 ALA A O 1
ATOM 1330 N N . ALA A 1 183 ? 11.159 16.814 -25.560 1.00 41.88 183 ALA A N 1
ATOM 1331 C CA . ALA A 1 183 ? 12.558 16.583 -25.897 1.00 41.88 183 ALA A CA 1
ATOM 1332 C C . ALA A 1 183 ? 13.107 15.486 -24.973 1.00 41.88 183 ALA A C 1
ATOM 1334 O O . ALA A 1 183 ? 13.353 15.703 -23.786 1.00 41.88 183 ALA A O 1
ATOM 1335 N N . SER A 1 184 ? 13.252 14.284 -25.533 1.00 48.91 184 SER A N 1
ATOM 1336 C CA . SER A 1 184 ? 13.935 13.158 -24.900 1.00 48.91 184 SER A CA 1
ATOM 1337 C C . SER A 1 184 ? 15.441 13.393 -24.958 1.00 48.91 184 SER A C 1
ATOM 1339 O O . SER A 1 184 ? 16.038 13.333 -26.031 1.00 48.91 184 SER A O 1
ATOM 1341 N N . THR A 1 185 ? 16.066 13.628 -23.808 1.00 39.53 185 THR A N 1
ATOM 1342 C CA . THR A 1 185 ? 17.506 13.420 -23.635 1.00 39.53 185 THR A CA 1
ATOM 1343 C C . THR A 1 185 ? 17.752 12.631 -22.351 1.00 39.53 185 THR A C 1
ATOM 1345 O O . THR A 1 185 ? 17.437 13.048 -21.234 1.00 39.53 185 THR A O 1
ATOM 1348 N N . TYR A 1 186 ? 18.269 11.418 -22.544 1.00 40.75 186 TYR A N 1
ATOM 1349 C CA . TYR A 1 186 ? 18.694 10.504 -21.491 1.00 40.75 186 TYR A CA 1
ATOM 1350 C C . TYR A 1 186 ? 19.943 11.044 -20.794 1.00 40.75 186 TYR A C 1
ATOM 1352 O O . TYR A 1 186 ? 20.933 11.352 -21.450 1.00 40.75 186 TYR A O 1
ATOM 1360 N N . VAL A 1 187 ? 19.943 11.020 -19.461 1.00 34.38 187 VAL A N 1
ATOM 1361 C CA . VAL A 1 187 ? 21.175 10.903 -18.674 1.00 34.38 187 VAL A CA 1
ATOM 1362 C C . VAL A 1 187 ? 20.922 9.855 -17.595 1.00 34.38 187 VAL A C 1
ATOM 1364 O O . VAL A 1 187 ? 20.016 9.995 -16.773 1.00 34.38 187 VAL A O 1
ATOM 1367 N N . SER A 1 188 ? 21.687 8.768 -17.660 1.00 34.12 188 SER A N 1
ATOM 1368 C CA . SER A 1 188 ? 21.646 7.651 -16.718 1.00 34.12 188 SER A CA 1
ATOM 1369 C C . SER A 1 188 ? 22.345 8.017 -15.407 1.00 34.12 188 SER A C 1
ATOM 1371 O O . SER A 1 188 ? 23.490 8.457 -15.427 1.00 34.12 188 SER A O 1
ATOM 1373 N N . ALA A 1 189 ? 21.685 7.763 -14.277 1.00 31.19 189 ALA A N 1
ATOM 1374 C CA . ALA A 1 189 ? 22.315 7.522 -12.980 1.00 31.19 189 ALA A CA 1
ATOM 1375 C C . ALA A 1 189 ? 21.391 6.619 -12.132 1.00 31.19 189 ALA A C 1
ATOM 1377 O O . ALA A 1 189 ? 20.169 6.664 -12.313 1.00 31.19 189 ALA A O 1
ATOM 1378 N N . PRO A 1 190 ? 21.935 5.765 -11.247 1.00 33.97 190 PRO A N 1
ATOM 1379 C CA . PRO A 1 190 ? 21.147 4.802 -10.490 1.00 33.97 190 PRO A CA 1
ATOM 1380 C C . PRO A 1 190 ? 20.542 5.459 -9.243 1.00 33.97 190 PRO A C 1
ATOM 1382 O O . PRO A 1 190 ? 21.220 6.246 -8.595 1.00 33.97 190 PRO A O 1
ATOM 1385 N N . VAL A 1 191 ? 19.288 5.125 -8.910 1.00 26.06 191 VAL A N 1
ATOM 1386 C CA . VAL A 1 191 ? 18.735 4.943 -7.545 1.00 26.06 191 VAL A CA 1
ATOM 1387 C C . VAL A 1 191 ? 17.246 4.565 -7.654 1.00 26.06 191 VAL A C 1
ATOM 1389 O O . VAL A 1 191 ? 16.503 5.081 -8.486 1.00 26.06 191 VAL A O 1
ATOM 1392 N N . LEU A 1 192 ? 16.847 3.611 -6.813 1.00 26.59 192 LEU A N 1
ATOM 1393 C CA . LEU A 1 192 ? 15.583 2.873 -6.762 1.00 26.59 192 LEU A CA 1
ATOM 1394 C C . LEU A 1 192 ? 14.659 3.435 -5.660 1.00 26.59 192 LEU A C 1
ATOM 1396 O O . LEU A 1 192 ? 15.091 3.436 -4.511 1.00 26.59 192 LEU A O 1
ATOM 1400 N N . MET A 1 193 ? 13.405 3.836 -5.964 1.00 25.56 193 MET A N 1
ATOM 1401 C CA . MET A 1 193 ? 12.247 3.754 -5.031 1.00 25.56 193 MET A CA 1
ATOM 1402 C C . MET A 1 193 ? 10.879 4.148 -5.652 1.00 25.56 193 MET A C 1
ATOM 1404 O O . MET A 1 193 ? 10.764 5.220 -6.242 1.00 25.56 193 MET A O 1
ATOM 1408 N N . LEU A 1 194 ? 9.816 3.359 -5.398 1.00 24.64 194 LEU A N 1
ATOM 1409 C CA . LEU A 1 194 ? 8.395 3.782 -5.368 1.00 24.64 194 LEU A CA 1
ATOM 1410 C C . LEU A 1 194 ? 7.580 2.859 -4.423 1.00 24.64 194 LEU A C 1
ATOM 1412 O O . LEU A 1 194 ? 7.958 1.711 -4.210 1.00 24.64 194 LEU A O 1
ATOM 1416 N N . LEU A 1 195 ? 6.479 3.363 -3.848 1.00 30.47 195 LEU A N 1
ATOM 1417 C CA . LEU A 1 195 ? 5.538 2.654 -2.961 1.00 30.47 195 LEU A CA 1
ATOM 1418 C C . LEU A 1 195 ? 4.202 2.350 -3.656 1.00 30.47 195 LEU A C 1
ATOM 1420 O O . LEU A 1 195 ? 3.645 3.255 -4.274 1.00 30.47 195 LEU A O 1
ATOM 1424 N N . GLY A 1 196 ? 3.623 1.172 -3.399 1.00 31.98 196 GLY A N 1
ATOM 1425 C CA . GLY A 1 196 ? 2.195 0.878 -3.609 1.00 31.98 196 GLY A CA 1
ATOM 1426 C C . GLY A 1 196 ? 1.917 -0.623 -3.741 1.00 31.98 196 GLY A C 1
ATOM 1427 O O . GLY A 1 196 ? 2.533 -1.254 -4.584 1.00 31.98 196 GLY A O 1
ATOM 1428 N N . PHE A 1 197 ? 1.035 -1.167 -2.885 1.00 34.06 197 PHE A N 1
ATOM 1429 C CA . PHE A 1 197 ? 0.678 -2.593 -2.731 1.00 34.06 197 PHE A CA 1
ATOM 1430 C C . PHE A 1 197 ? 1.860 -3.566 -2.841 1.00 34.06 197 PHE A C 1
ATOM 1432 O O . PHE A 1 197 ? 2.178 -4.087 -3.906 1.00 34.06 197 PHE A O 1
ATOM 1439 N N . ALA A 1 198 ? 2.494 -3.859 -1.703 1.00 36.94 198 ALA A N 1
ATOM 1440 C CA . ALA A 1 198 ? 3.423 -4.974 -1.635 1.00 36.94 198 ALA A CA 1
ATOM 1441 C C . ALA A 1 198 ? 2.628 -6.284 -1.764 1.00 36.94 198 ALA A C 1
ATOM 1443 O O . ALA A 1 198 ? 2.157 -6.834 -0.771 1.00 36.94 198 ALA A O 1
ATOM 1444 N N . GLY A 1 199 ? 2.534 -6.816 -2.985 1.00 40.41 199 GLY A N 1
ATOM 1445 C CA . GLY A 1 199 ? 2.807 -8.239 -3.127 1.00 40.41 199 GLY A CA 1
ATOM 1446 C C . GLY A 1 199 ? 4.190 -8.434 -2.519 1.00 40.41 199 GLY A C 1
ATOM 1447 O O . GLY A 1 199 ? 5.151 -7.826 -2.996 1.00 40.41 199 GLY A O 1
ATOM 1448 N N . PHE A 1 200 ? 4.267 -9.125 -1.382 1.00 34.91 200 PHE A N 1
ATOM 1449 C CA . PHE A 1 200 ? 5.528 -9.355 -0.688 1.00 34.91 200 PHE A CA 1
ATOM 1450 C C . PHE A 1 200 ? 6.549 -9.904 -1.684 1.00 34.91 200 PHE A C 1
ATOM 1452 O O . PHE A 1 200 ? 6.488 -11.069 -2.076 1.00 34.91 200 PHE A O 1
ATOM 1459 N N . LEU A 1 201 ? 7.527 -9.081 -2.062 1.00 37.34 201 LEU A N 1
ATOM 1460 C CA . LEU A 1 201 ? 8.802 -9.594 -2.521 1.00 37.34 201 LEU A CA 1
ATOM 1461 C C . LEU A 1 201 ? 9.543 -10.051 -1.265 1.00 37.34 201 LEU A C 1
ATOM 1463 O O . LEU A 1 201 ? 10.394 -9.348 -0.727 1.00 37.34 201 LEU A O 1
ATOM 1467 N N . ALA A 1 202 ? 9.167 -11.227 -0.772 1.00 32.91 202 ALA A N 1
ATOM 1468 C CA . ALA A 1 202 ? 10.106 -12.040 -0.035 1.00 32.91 202 ALA A CA 1
ATOM 1469 C C . ALA A 1 202 ? 11.185 -12.441 -1.041 1.00 32.91 202 ALA A C 1
ATOM 1471 O O . ALA A 1 202 ? 10.925 -13.201 -1.973 1.00 32.91 202 ALA A O 1
ATOM 1472 N N . ILE A 1 203 ? 12.377 -11.875 -0.884 1.00 34.28 203 ILE A N 1
ATOM 1473 C CA . ILE A 1 203 ? 13.580 -12.533 -1.374 1.00 34.28 203 ILE A CA 1
ATOM 1474 C C . ILE A 1 203 ? 13.652 -13.837 -0.573 1.00 34.28 203 ILE A C 1
ATOM 1476 O O . ILE A 1 203 ? 13.910 -13.808 0.630 1.00 34.28 203 ILE A O 1
ATOM 1480 N N . ALA A 1 204 ? 13.315 -14.941 -1.229 1.00 31.83 204 ALA A N 1
ATOM 1481 C CA . ALA A 1 204 ? 13.874 -16.245 -0.923 1.00 31.83 204 ALA A CA 1
ATOM 1482 C C . ALA A 1 204 ? 14.926 -16.523 -1.996 1.00 31.83 204 ALA A C 1
ATOM 1484 O O . ALA A 1 204 ? 14.626 -16.230 -3.180 1.00 31.83 204 ALA A O 1
#

Secondary structure (DSSP, 8-state):
---SSHHHHHHHHHHHSSSSS--------------------TT---SEEEE-SSTT-EEEEEEETTTTEEEEEEE-PPPTT-TT--EEEEEE-SS-SSSTT-EEEEEE------PPEEEEEEEEEETTEEEEEEEEEPPTT--EEEEE----S-EETTEEPPPP-SHHHHH-EEEEESSSS--------------S--B-----

Sequence (204 aa):
MTQHRGATLLLASVLLLISSLATTTRAAMTAAGSYTDDKLPANRSYAHCAALGKLGTTLHWTYDAKTALLSLAFVAPPAPGANGTGWVSWALNPTGDGMKGAQALVAFKRGKPPTYVATDLAADESGGKVRLYGKLRLHQGMEVVNHIWNVGSTVTDGAPAKHALGQENLNAKGRLVLSGSAASTYVSAPVLMLLGFAGFLAIA

Foldseek 3Di:
DDDDPPPVVVVVVVVVVVPPPPPPPPPPPPDQDPADPPPDPPPDDARHKDDPPPQRKMKGWHADPVVRDIDIDIDHDFDPPCPQFGKDKDWDAPPDDDLQRIWMDMDGRDDDDFDWDKDPWDWDDDPNDIDIDIDTRGDPPDFKDKDADADADDDDNNHTDDRDPDPCNVVRIFMDGPPDDDDTDDDDDDDDDDDDIDPPPPPD

InterPro domains:
  IPR045265 AIR12, DOMON domain [PF04526] (117-177)

Radius of gyration: 30.58 Å; chains: 1; bounding box: 65×88×82 Å